Protein AF-A0A969GUA1-F1 (afdb_monomer_lite)

pLDDT: mean 87.81, std 12.08, range [37.72, 98.12]

Secondary structure (DSSP, 8-state):
---TT--HHHHHHHHHHHHHHTTEEEEEEEEEEEETTEEEEEEEEEES-SSPPP------BPPPEEEEEEEPTTS-HHHHHHHHHHHHHHHHTSBHHHHHHHHHHHHHHTTSTTTT--TTHHHHHHHHHHHHHHHHHHHHHHHHHHTT--HHHHHHHHHHHHHHHHHTEEEEESS-GGGT-SS-TT----GGG---HHHHHHHH-EEEEEEHHHHHHHHHHHTTTHHHHHHHHT-TTS-HHHHHHPBP-EEEEEEE--

Foldseek 3Di:
DDDPDDDPVNVVVCVVVVCVVQVWPDKDWDFPDDDPDDIDTDIDTHHDDPDDDPDDDDAQAFDEDEDEAADEPPDDVVQLVVLVVLQQVLQQVDFLVLQLVLLVQQVVCCVDPCNSDDPQLVQLFVVLLVVVLVVQLVVQLVVVVVVVDDSVVSNVVSNVVSVVVSVQKTFGAHRDSNRSFFARPPDPPHNVNQDDPVSSCVGGRGDGMGGPVSRVVVVVVVVVRNVSQNCSSPDPVADPVSSRRHGYHYHYHYDHDD

Structure (mmCIF, N/CA/C/O backbone):
data_AF-A0A969GUA1-F1
#
_entry.id   AF-A0A969GUA1-F1
#
loop_
_atom_site.group_PDB
_atom_site.id
_atom_site.type_symbol
_atom_site.label_atom_id
_atom_site.label_alt_id
_atom_site.label_comp_id
_atom_site.label_asym_id
_atom_site.label_entity_id
_atom_site.label_seq_id
_atom_site.pdbx_PDB_ins_code
_atom_site.Cartn_x
_atom_site.Cartn_y
_atom_site.Cartn_z
_atom_site.occupancy
_atom_site.B_iso_or_equiv
_atom_site.auth_seq_id
_atom_site.auth_comp_id
_atom_site.auth_asym_id
_atom_site.auth_atom_id
_atom_site.pdbx_PDB_model_num
ATOM 1 N N . MET A 1 1 ? 41.593 36.775 -28.868 1.00 37.72 1 MET A N 1
ATOM 2 C CA . MET A 1 1 ? 42.176 38.111 -29.126 1.00 37.72 1 MET A CA 1
ATOM 3 C C . MET A 1 1 ? 42.251 38.296 -30.637 1.00 37.72 1 MET A C 1
ATOM 5 O O . MET A 1 1 ? 42.709 37.372 -31.291 1.00 37.72 1 MET A O 1
ATOM 9 N N . LYS A 1 2 ? 41.696 39.376 -31.212 1.00 46.72 2 LYS A N 1
ATOM 10 C CA . LYS A 1 2 ? 41.756 39.626 -32.670 1.00 46.72 2 LYS A CA 1
ATOM 11 C C . LYS A 1 2 ? 43.059 40.339 -33.018 1.00 46.72 2 LYS A C 1
ATOM 13 O O . LYS A 1 2 ? 43.458 41.241 -32.289 1.00 46.72 2 LYS A O 1
ATOM 18 N N . GLU A 1 3 ? 43.669 39.956 -34.134 1.00 46.84 3 GLU A N 1
ATOM 19 C CA . GLU A 1 3 ? 44.840 40.644 -34.670 1.00 46.84 3 GLU A CA 1
ATOM 20 C C . GLU A 1 3 ? 44.483 42.065 -35.154 1.00 46.84 3 GLU A C 1
ATOM 22 O O . GLU A 1 3 ? 43.421 42.236 -35.771 1.00 46.84 3 GLU A O 1
ATOM 27 N N . PRO A 1 4 ? 45.341 43.079 -34.914 1.00 48.47 4 PRO A N 1
ATOM 28 C CA . PRO A 1 4 ? 45.009 44.498 -35.094 1.00 48.47 4 PRO A CA 1
ATOM 29 C C . PRO A 1 4 ? 44.633 44.951 -36.519 1.00 48.47 4 PRO A C 1
ATOM 31 O O . PRO A 1 4 ? 44.177 46.077 -36.676 1.00 48.47 4 PRO A O 1
ATOM 34 N N . ASN A 1 5 ? 44.766 44.101 -37.546 1.00 58.53 5 ASN A N 1
ATOM 35 C CA . ASN A 1 5 ? 44.631 44.483 -38.962 1.00 58.53 5 ASN A CA 1
ATOM 36 C C . ASN A 1 5 ? 43.513 43.740 -39.726 1.00 58.53 5 ASN A C 1
ATOM 38 O O . ASN A 1 5 ? 43.526 43.672 -40.955 1.00 58.53 5 ASN A O 1
ATOM 42 N N . THR A 1 6 ? 42.527 43.166 -39.030 1.00 61.12 6 THR A N 1
ATOM 43 C CA . THR A 1 6 ? 41.422 42.451 -39.698 1.00 61.12 6 THR A CA 1
ATOM 44 C C . THR A 1 6 ? 40.412 43.425 -40.320 1.00 61.12 6 THR A C 1
ATOM 46 O O . THR A 1 6 ? 39.760 44.196 -39.618 1.00 61.12 6 THR A O 1
ATOM 49 N N . THR A 1 7 ? 40.206 43.347 -41.635 1.00 76.44 7 THR A N 1
ATOM 50 C CA . THR A 1 7 ? 39.250 44.191 -42.374 1.00 76.44 7 THR A CA 1
ATOM 51 C C . THR A 1 7 ? 37.794 43.725 -42.221 1.00 76.44 7 THR A C 1
ATOM 53 O O . THR A 1 7 ? 37.507 42.537 -42.052 1.00 76.44 7 THR A O 1
ATOM 56 N N . ILE A 1 8 ? 36.832 44.641 -42.399 1.00 70.88 8 ILE A N 1
ATOM 57 C CA . ILE A 1 8 ? 35.387 44.320 -42.407 1.00 70.88 8 ILE A CA 1
ATOM 58 C C . ILE A 1 8 ? 35.056 43.255 -43.464 1.00 70.88 8 ILE A C 1
ATOM 60 O O . ILE A 1 8 ? 34.229 42.373 -43.230 1.00 70.88 8 ILE A O 1
ATOM 64 N N . ARG A 1 9 ? 35.727 43.296 -44.624 1.00 74.31 9 ARG A N 1
ATOM 65 C CA . ARG A 1 9 ? 35.537 42.317 -45.705 1.00 74.31 9 ARG A CA 1
ATOM 66 C C . ARG A 1 9 ? 35.936 40.906 -45.269 1.00 74.31 9 ARG A C 1
ATOM 68 O O . ARG A 1 9 ? 35.227 39.957 -45.592 1.00 74.31 9 ARG A O 1
ATOM 75 N N . GLN A 1 10 ? 37.032 40.769 -44.522 1.00 75.81 10 GLN A N 1
ATOM 76 C CA . GLN A 1 10 ? 37.467 39.484 -43.966 1.00 75.81 10 GLN A CA 1
ATOM 77 C C . GLN A 1 10 ? 36.486 38.972 -42.903 1.00 75.81 10 GLN A C 1
ATOM 79 O O . GLN A 1 10 ? 36.142 37.794 -42.922 1.00 75.81 10 GLN A O 1
ATOM 84 N N . ILE A 1 11 ? 35.958 39.855 -42.048 1.00 74.62 11 ILE A N 1
ATOM 85 C CA . ILE A 1 11 ? 34.946 39.483 -41.043 1.00 74.62 11 ILE A CA 1
ATOM 86 C C . ILE A 1 11 ? 33.659 39.000 -41.720 1.00 74.62 11 ILE A C 1
ATOM 88 O O . ILE A 1 11 ? 33.151 37.943 -41.370 1.00 74.62 11 ILE A O 1
ATOM 92 N N . LYS A 1 12 ? 33.148 39.715 -42.732 1.00 80.56 12 LYS A N 1
ATOM 93 C CA . LYS A 1 12 ? 31.939 39.296 -43.467 1.00 80.56 12 LYS A CA 1
ATOM 94 C C . LYS A 1 12 ? 32.108 37.932 -44.147 1.00 80.56 12 LYS A C 1
ATOM 96 O O . LYS A 1 12 ? 31.161 37.154 -44.172 1.00 80.56 12 LYS A O 1
ATOM 101 N N . ARG A 1 13 ? 33.306 37.624 -44.661 1.00 84.50 13 ARG A N 1
ATOM 102 C CA . ARG A 1 13 ? 33.613 36.333 -45.303 1.00 84.50 13 ARG A CA 1
ATOM 103 C C . ARG A 1 13 ? 33.636 35.151 -44.332 1.00 84.50 13 ARG A C 1
ATOM 105 O O . ARG A 1 13 ? 33.359 34.041 -44.768 1.00 84.50 13 ARG A O 1
ATOM 112 N N . SER A 1 14 ? 33.934 35.362 -43.049 1.00 79.81 14 SER A N 1
ATOM 113 C CA . SER A 1 14 ? 33.948 34.277 -42.057 1.00 79.81 14 SER A CA 1
ATOM 114 C C . SER A 1 14 ? 32.573 33.985 -41.446 1.00 79.81 14 SER A C 1
ATOM 116 O O . SER A 1 14 ? 32.366 32.892 -40.915 1.00 79.81 14 SER A O 1
ATOM 118 N N . LEU A 1 15 ? 31.604 34.905 -41.557 1.00 81.69 15 LEU A N 1
ATOM 119 C CA . LEU A 1 15 ? 30.265 34.728 -40.978 1.00 81.69 15 LEU A CA 1
ATOM 120 C C . LEU A 1 15 ? 29.522 33.473 -41.474 1.00 81.69 15 LEU A C 1
ATOM 122 O O . LEU A 1 15 ? 28.944 32.800 -40.624 1.00 81.69 15 LEU A O 1
ATOM 126 N N . PRO A 1 16 ? 29.540 33.084 -42.769 1.00 86.31 16 PRO A N 1
ATOM 127 C CA . PRO A 1 16 ? 28.872 31.859 -43.222 1.00 86.31 16 PRO A CA 1
ATOM 128 C C . PRO A 1 16 ? 29.458 30.588 -42.595 1.00 86.31 16 PRO A C 1
ATOM 130 O O . PRO A 1 16 ? 28.711 29.705 -42.177 1.00 86.31 16 PRO A O 1
ATOM 133 N N . GLN A 1 17 ? 30.788 30.515 -42.462 1.00 84.81 17 GLN A N 1
ATOM 134 C CA . GLN A 1 17 ? 31.464 29.380 -41.828 1.00 84.81 17 GLN A CA 1
ATOM 135 C C . GLN A 1 17 ? 31.111 29.291 -40.339 1.00 84.81 17 GLN A C 1
ATOM 137 O O . GLN A 1 17 ? 30.844 28.205 -39.828 1.00 84.81 17 GLN A O 1
ATOM 142 N N . ILE A 1 18 ? 31.055 30.433 -39.647 1.00 78.62 18 ILE A N 1
ATOM 143 C CA . ILE A 1 18 ? 30.631 30.510 -38.243 1.00 78.62 18 ILE A CA 1
ATOM 144 C C . ILE A 1 18 ? 29.151 30.120 -38.110 1.00 78.62 18 ILE A C 1
ATOM 146 O O . ILE A 1 18 ? 28.811 29.328 -37.232 1.00 78.62 18 ILE A O 1
ATOM 150 N N . LYS A 1 19 ? 28.284 30.605 -39.013 1.00 77.81 19 LYS A N 1
ATOM 151 C CA . LYS A 1 19 ? 26.858 30.249 -39.065 1.00 77.81 19 LYS A CA 1
ATOM 152 C C . LYS A 1 19 ? 26.674 28.737 -39.161 1.00 77.81 19 LYS A C 1
ATOM 154 O O . LYS A 1 19 ? 25.909 28.174 -38.388 1.00 77.81 19 LYS A O 1
ATOM 159 N N . SER A 1 20 ? 27.407 28.093 -40.071 1.00 79.44 20 SER A N 1
ATOM 160 C CA . SER A 1 20 ? 27.351 26.645 -40.281 1.00 79.44 20 SER A CA 1
ATOM 161 C C . SER A 1 20 ? 27.931 25.863 -39.104 1.00 79.44 20 SER A C 1
ATOM 163 O O . SER A 1 20 ? 27.304 24.912 -38.652 1.00 79.44 20 SER A O 1
ATOM 165 N N . ARG A 1 21 ? 29.104 26.258 -38.585 1.00 79.62 21 ARG A N 1
ATOM 166 C CA . ARG A 1 21 ? 29.799 25.539 -37.502 1.00 79.62 21 ARG A CA 1
ATOM 167 C C . ARG A 1 21 ? 28.977 25.470 -36.217 1.00 79.62 21 ARG A C 1
ATOM 169 O O . ARG A 1 21 ? 29.051 24.474 -35.509 1.00 79.62 21 ARG A O 1
ATOM 176 N N . PHE A 1 22 ? 28.230 26.529 -35.915 1.00 75.44 22 PHE A N 1
ATOM 177 C CA . PHE A 1 22 ? 27.436 26.642 -34.690 1.00 75.44 22 PHE A CA 1
ATOM 178 C C . PHE A 1 22 ? 25.924 26.544 -34.936 1.00 75.44 22 PHE A C 1
ATOM 180 O O . PHE A 1 22 ? 25.146 26.852 -34.040 1.00 75.44 22 PHE A O 1
ATOM 187 N N . ASN A 1 23 ? 25.511 26.133 -36.141 1.00 72.25 23 ASN A N 1
ATOM 188 C CA . ASN A 1 23 ? 24.110 25.972 -36.541 1.00 72.25 23 ASN A CA 1
ATOM 189 C C . ASN A 1 23 ? 23.216 27.191 -36.208 1.00 72.25 23 ASN A C 1
ATOM 191 O O . ASN A 1 23 ? 22.117 27.066 -35.668 1.00 72.25 23 ASN A O 1
ATOM 195 N N . LEU A 1 24 ? 23.711 28.400 -36.486 1.00 77.00 24 LEU A N 1
ATOM 196 C CA . LEU A 1 24 ? 23.017 29.646 -36.148 1.00 77.00 24 LEU A CA 1
ATOM 197 C C . LEU A 1 24 ? 21.907 29.934 -37.167 1.00 77.00 24 LEU A C 1
ATOM 199 O O . LEU A 1 24 ? 22.147 29.912 -38.376 1.00 77.00 24 LEU A O 1
ATOM 203 N N . LYS A 1 25 ? 20.708 30.316 -36.704 1.00 74.44 25 LYS A N 1
ATOM 204 C CA . LYS A 1 25 ? 19.604 30.726 -37.596 1.00 74.44 25 LYS A CA 1
ATOM 205 C C . LYS A 1 25 ? 19.961 32.012 -38.337 1.00 74.44 25 LYS A C 1
ATOM 207 O O . LYS A 1 25 ? 19.748 32.136 -39.549 1.00 74.44 25 LYS A O 1
ATOM 212 N N . LYS A 1 26 ? 20.583 32.947 -37.617 1.00 80.19 26 LYS A N 1
ATOM 213 C CA . LYS A 1 26 ? 20.970 34.261 -38.124 1.00 80.19 26 LYS A CA 1
ATOM 214 C C . LYS A 1 26 ? 22.266 34.747 -37.475 1.00 80.19 26 LYS A C 1
ATOM 216 O O . LYS A 1 26 ? 22.484 34.537 -36.284 1.00 80.19 26 LYS A O 1
ATOM 221 N N . ILE A 1 27 ? 23.115 35.388 -38.275 1.00 80.31 27 ILE A N 1
ATOM 222 C CA . ILE A 1 27 ? 24.325 36.070 -37.817 1.00 80.31 27 ILE A CA 1
ATOM 223 C C . ILE A 1 27 ? 24.528 37.324 -38.667 1.00 80.31 27 ILE A C 1
ATOM 225 O O . ILE A 1 27 ? 24.765 37.232 -39.870 1.00 80.31 27 ILE A O 1
ATOM 229 N N . ASP A 1 28 ? 24.438 38.486 -38.027 1.00 79.44 28 ASP A N 1
ATOM 230 C CA . ASP A 1 28 ? 24.589 39.782 -38.682 1.00 79.44 28 ASP A CA 1
ATOM 231 C C . ASP A 1 28 ? 25.733 40.567 -38.037 1.00 79.44 28 ASP A C 1
ATOM 233 O O . ASP A 1 28 ? 25.891 40.585 -36.813 1.00 79.44 28 ASP A O 1
ATOM 237 N N . LEU A 1 29 ? 26.509 41.261 -38.868 1.00 81.75 29 LEU A N 1
ATOM 238 C CA . LEU A 1 29 ? 27.459 42.275 -38.421 1.00 81.75 29 LEU A CA 1
ATOM 239 C C . LEU A 1 29 ? 26.756 43.637 -38.443 1.00 81.75 29 LEU A C 1
ATOM 241 O O . LEU A 1 29 ? 26.451 44.151 -39.519 1.00 81.75 29 LEU A O 1
ATOM 245 N N . ILE A 1 30 ? 26.506 44.213 -37.271 1.00 79.94 30 ILE A N 1
ATOM 246 C CA . ILE A 1 30 ? 25.747 45.457 -37.107 1.00 79.94 30 ILE A CA 1
ATOM 247 C C . ILE A 1 30 ? 26.708 46.619 -36.850 1.00 79.94 30 ILE A C 1
ATOM 249 O O . ILE A 1 30 ? 27.591 46.512 -35.999 1.00 79.94 30 ILE A O 1
ATOM 253 N N . ASN A 1 31 ? 26.534 47.723 -37.585 1.00 76.94 31 ASN A N 1
ATOM 254 C CA . ASN A 1 31 ? 27.241 48.984 -37.346 1.00 76.94 31 ASN A CA 1
ATOM 255 C C . ASN A 1 31 ? 26.542 49.742 -36.207 1.00 76.94 31 ASN A C 1
ATOM 257 O O . ASN A 1 31 ? 25.335 49.964 -36.269 1.00 76.94 31 ASN A O 1
ATOM 261 N N . ASN A 1 32 ? 27.293 50.126 -35.178 1.00 73.06 32 ASN A N 1
ATOM 262 C CA . ASN A 1 32 ? 26.793 50.804 -33.982 1.00 73.06 32 ASN A CA 1
ATOM 263 C C . ASN A 1 32 ? 27.124 52.311 -33.951 1.00 73.06 32 ASN A C 1
ATOM 265 O O . ASN A 1 32 ? 27.181 52.911 -32.881 1.00 73.06 32 ASN A O 1
ATOM 269 N N . GLY A 1 33 ? 27.377 52.920 -35.113 1.00 65.00 33 GLY A N 1
ATOM 270 C CA . GLY A 1 33 ? 27.641 54.352 -35.263 1.00 65.00 33 GLY A CA 1
ATOM 271 C C . GLY A 1 33 ? 29.116 54.709 -35.483 1.00 65.00 33 GLY A C 1
ATOM 272 O O . GLY A 1 33 ? 30.029 53.900 -35.278 1.00 65.00 33 GLY A O 1
ATOM 273 N N . ARG A 1 34 ? 29.336 55.954 -35.931 1.00 56.41 34 ARG A N 1
ATOM 274 C CA . ARG A 1 34 ? 30.650 56.530 -36.266 1.00 56.41 34 ARG A CA 1
ATOM 275 C C . ARG A 1 34 ? 31.232 57.313 -35.088 1.00 56.41 34 ARG A C 1
ATOM 277 O O . ARG A 1 34 ? 30.620 58.269 -34.622 1.00 56.41 34 ARG A O 1
ATOM 284 N N . GLY A 1 35 ? 32.431 56.940 -34.647 1.00 58.84 35 GLY A N 1
ATOM 285 C CA . GLY A 1 35 ? 33.342 57.848 -33.944 1.00 58.84 35 GLY A CA 1
ATOM 286 C C . GLY A 1 35 ? 34.172 58.656 -34.949 1.00 58.84 35 GLY A C 1
ATOM 287 O O . GLY A 1 35 ? 34.172 58.325 -36.132 1.00 58.84 35 GLY A O 1
ATOM 288 N N . LYS A 1 36 ? 34.891 59.690 -34.479 1.00 53.16 36 LYS A N 1
ATOM 289 C CA . LYS A 1 36 ? 35.639 60.653 -35.322 1.00 53.16 36 LYS A CA 1
ATOM 290 C C . LYS A 1 36 ? 36.441 60.003 -36.464 1.00 53.16 36 LYS A C 1
ATOM 292 O O . LYS A 1 36 ? 36.315 60.467 -37.586 1.00 53.16 36 LYS A O 1
ATOM 297 N N . ASP A 1 37 ? 37.132 58.886 -36.199 1.00 56.22 37 ASP A N 1
ATOM 298 C CA . ASP A 1 37 ? 37.975 58.185 -37.189 1.00 56.22 37 ASP A CA 1
ATOM 299 C C . ASP A 1 37 ? 37.778 56.650 -37.201 1.00 56.22 37 ASP A C 1
ATOM 301 O O . ASP A 1 37 ? 38.598 55.909 -37.746 1.00 56.22 37 ASP A O 1
ATOM 305 N N . LYS A 1 38 ? 36.728 56.131 -36.541 1.00 58.91 38 LYS A N 1
ATOM 306 C CA . LYS A 1 38 ? 36.488 54.680 -36.382 1.00 58.91 38 LYS A CA 1
ATOM 307 C C . LYS A 1 38 ? 34.999 54.335 -36.442 1.00 58.91 38 LYS A C 1
ATOM 309 O O . LYS A 1 38 ? 34.175 55.000 -35.819 1.00 58.91 38 LYS A O 1
ATOM 314 N N . GLU A 1 39 ? 34.664 53.249 -37.136 1.00 63.91 39 GLU A N 1
ATOM 315 C CA . GLU A 1 39 ? 33.326 52.645 -37.124 1.00 63.91 39 GLU A CA 1
ATOM 316 C C . GLU A 1 39 ? 33.292 51.450 -36.164 1.00 63.91 39 GLU A C 1
ATOM 318 O O . GLU A 1 39 ? 34.138 50.555 -36.245 1.00 63.91 39 GLU A O 1
ATOM 323 N N . ASN A 1 40 ? 32.309 51.420 -35.261 1.00 70.25 40 ASN A N 1
ATOM 324 C CA . ASN A 1 40 ? 32.162 50.342 -34.285 1.00 70.25 40 ASN A CA 1
ATOM 325 C C . ASN A 1 40 ? 31.176 49.290 -34.798 1.00 70.25 40 ASN A C 1
ATOM 327 O O . ASN A 1 40 ? 30.056 49.620 -35.179 1.00 70.25 40 ASN A O 1
ATOM 331 N N . TYR A 1 41 ? 31.563 48.015 -34.754 1.00 72.69 41 TYR A N 1
ATOM 332 C CA . TYR A 1 41 ? 30.713 46.900 -35.170 1.00 72.69 41 TYR A CA 1
ATOM 333 C C . TYR A 1 41 ? 30.593 45.853 -34.066 1.00 72.69 41 TYR A C 1
ATOM 335 O O . TYR A 1 41 ? 31.575 45.542 -33.392 1.00 72.69 41 TYR A O 1
ATOM 343 N N . TYR A 1 42 ? 29.417 45.242 -33.940 1.00 75.50 42 TYR A N 1
ATOM 344 C CA . TYR A 1 42 ? 29.217 44.042 -33.128 1.00 75.50 42 TYR A CA 1
ATOM 345 C C . TYR A 1 42 ? 28.495 42.959 -33.928 1.00 75.50 42 TYR A C 1
ATOM 347 O O . TYR A 1 42 ? 27.880 43.220 -34.963 1.00 75.50 42 TYR A O 1
ATOM 355 N N . ILE A 1 43 ? 28.610 41.718 -33.461 1.00 73.19 43 ILE A N 1
ATOM 356 C CA . ILE A 1 43 ? 27.926 40.574 -34.060 1.00 73.19 43 ILE A CA 1
ATOM 357 C C . ILE A 1 43 ? 26.670 40.310 -33.240 1.00 73.19 43 ILE A C 1
ATOM 359 O O . ILE A 1 43 ? 26.763 40.066 -32.038 1.00 73.19 43 ILE A O 1
ATOM 363 N N . LYS A 1 44 ? 25.508 40.333 -33.893 1.00 74.12 44 LYS A N 1
ATOM 364 C CA . LYS A 1 44 ? 24.261 39.829 -33.317 1.00 74.12 44 LYS A CA 1
ATOM 365 C C . LYS A 1 44 ? 23.999 38.445 -33.899 1.00 74.12 44 LYS A C 1
ATOM 367 O O . LYS A 1 44 ? 23.940 38.290 -35.118 1.00 74.12 44 LYS A O 1
ATOM 372 N N . ALA A 1 45 ? 23.858 37.449 -33.033 1.00 68.31 45 ALA A N 1
ATOM 373 C CA . ALA A 1 45 ? 23.554 36.080 -33.426 1.00 68.31 45 ALA A CA 1
ATOM 374 C C . ALA A 1 45 ? 22.307 35.577 -32.692 1.00 68.31 45 ALA A C 1
ATOM 376 O O . ALA A 1 45 ? 22.117 35.882 -31.516 1.00 68.31 45 ALA A O 1
ATOM 377 N N . GLU A 1 46 ? 21.481 34.800 -33.389 1.00 72.12 46 GLU A N 1
ATOM 378 C CA . GLU A 1 46 ? 20.316 34.107 -32.829 1.00 72.12 46 GLU A CA 1
ATOM 379 C C . GLU A 1 46 ? 20.535 32.595 -32.967 1.00 72.12 46 GLU A C 1
ATOM 381 O O . GLU A 1 46 ? 20.666 32.065 -34.079 1.00 72.12 46 GLU A O 1
ATOM 386 N N . ILE A 1 47 ? 20.608 31.907 -31.827 1.00 67.88 47 ILE A N 1
ATOM 387 C CA . ILE A 1 47 ? 20.698 30.446 -31.743 1.00 67.88 47 ILE A CA 1
ATOM 388 C C . ILE A 1 47 ? 19.264 29.910 -31.683 1.00 67.88 47 ILE A C 1
ATOM 390 O O . ILE A 1 47 ? 18.465 30.412 -30.896 1.00 67.88 47 ILE A O 1
ATOM 394 N N . ASN A 1 48 ? 18.932 28.914 -32.508 1.00 64.38 48 ASN A N 1
ATOM 395 C CA . ASN A 1 48 ? 17.658 28.198 -32.413 1.00 64.38 48 ASN A CA 1
ATOM 396 C C . ASN A 1 48 ? 17.879 26.837 -31.703 1.00 64.38 48 ASN A C 1
ATOM 398 O O . ASN A 1 48 ? 18.954 26.259 -31.880 1.00 64.38 48 ASN A O 1
ATOM 402 N N . PRO A 1 49 ? 16.873 26.316 -30.964 1.00 59.31 49 PRO A N 1
ATOM 403 C CA . PRO A 1 49 ? 15.483 26.611 -31.272 1.00 59.31 49 PRO A CA 1
ATOM 404 C C . PRO A 1 49 ? 14.638 27.382 -30.235 1.00 59.31 49 PRO A C 1
ATOM 406 O O . PRO A 1 49 ? 14.540 26.993 -29.079 1.00 59.31 49 PRO A O 1
ATOM 409 N N . VAL A 1 50 ? 13.987 28.472 -30.695 1.00 57.03 50 VAL A N 1
ATOM 410 C CA . VAL A 1 50 ? 12.673 28.952 -30.197 1.00 57.03 50 VAL A CA 1
ATOM 411 C C . VAL A 1 50 ? 11.541 27.994 -30.598 1.00 57.03 50 VAL A C 1
ATOM 413 O O . VAL A 1 50 ? 10.454 28.059 -30.029 1.00 57.03 50 VAL A O 1
ATOM 416 N N . ASP A 1 51 ? 11.799 27.081 -31.537 1.00 57.50 51 ASP A N 1
ATOM 417 C CA . ASP A 1 51 ? 10.914 25.968 -31.882 1.00 57.50 51 ASP A CA 1
ATOM 418 C C . ASP A 1 51 ? 11.170 24.777 -30.938 1.00 57.50 51 ASP A C 1
ATOM 420 O O . ASP A 1 51 ? 12.286 24.557 -30.469 1.00 57.50 51 ASP A O 1
ATOM 424 N N . ARG A 1 52 ? 10.151 23.980 -30.610 1.00 57.62 52 ARG A N 1
ATOM 425 C CA . ARG A 1 52 ? 10.386 22.774 -29.797 1.00 57.62 52 ARG A CA 1
ATOM 426 C C . ARG A 1 52 ? 11.192 21.766 -30.621 1.00 57.62 52 ARG A C 1
ATOM 428 O O . ARG A 1 52 ? 10.862 21.529 -31.781 1.00 57.62 52 ARG A O 1
ATOM 435 N N . THR A 1 53 ? 12.221 21.162 -30.024 1.00 60.47 53 THR A N 1
ATOM 436 C CA . THR A 1 53 ? 12.836 19.947 -30.581 1.00 60.47 53 THR A CA 1
ATOM 437 C C . THR A 1 53 ? 11.786 18.844 -30.695 1.00 60.47 53 THR A C 1
ATOM 439 O O . THR A 1 53 ? 10.730 18.919 -30.057 1.00 60.47 53 THR A O 1
ATOM 442 N N . GLU A 1 54 ? 12.078 17.800 -31.472 1.00 60.94 54 GLU A N 1
ATOM 443 C CA . GLU A 1 54 ? 11.234 16.607 -31.490 1.00 60.94 54 GLU A CA 1
ATOM 444 C C . GLU A 1 54 ? 10.988 16.116 -30.056 1.00 60.94 54 GLU A C 1
ATOM 446 O O . GLU A 1 54 ? 11.903 16.058 -29.225 1.00 60.94 54 GLU A O 1
ATOM 451 N N . VAL A 1 55 ? 9.725 15.827 -29.743 1.00 60.44 55 VAL A N 1
ATOM 452 C CA . VAL A 1 55 ? 9.356 15.284 -28.439 1.00 60.44 55 VAL A CA 1
ATOM 453 C C . VAL A 1 55 ? 9.786 13.828 -28.425 1.00 60.44 55 VAL A C 1
ATOM 455 O O . VAL A 1 55 ? 9.151 12.991 -29.058 1.00 60.44 55 VAL A O 1
ATOM 458 N N . ILE A 1 56 ? 10.845 13.525 -27.680 1.00 64.25 56 ILE A N 1
ATOM 459 C CA . ILE A 1 56 ? 11.279 12.148 -27.454 1.00 64.25 56 ILE A CA 1
ATOM 460 C C . ILE A 1 56 ? 10.465 11.594 -26.276 1.00 64.25 56 ILE A C 1
ATOM 462 O O . ILE A 1 56 ? 10.643 12.063 -25.146 1.00 64.25 56 ILE A O 1
ATOM 466 N N . PRO A 1 57 ? 9.555 10.626 -26.489 1.00 62.31 57 PRO A N 1
ATOM 467 C CA . PRO A 1 57 ? 8.817 10.021 -25.392 1.00 62.31 57 PRO A CA 1
ATOM 468 C C . PRO A 1 57 ? 9.769 9.174 -24.542 1.00 62.31 57 PRO A C 1
ATOM 470 O O . PRO A 1 57 ? 10.241 8.121 -24.965 1.00 62.31 57 PRO A O 1
ATOM 473 N N . ILE A 1 58 ? 10.041 9.625 -23.318 1.00 72.31 58 ILE A N 1
ATOM 474 C CA . ILE A 1 58 ? 10.809 8.854 -22.338 1.00 72.31 58 ILE A CA 1
ATOM 475 C C . ILE A 1 58 ? 9.830 8.002 -21.534 1.00 72.31 58 ILE A C 1
ATOM 477 O O . ILE A 1 58 ? 8.941 8.519 -20.850 1.00 72.31 58 ILE A O 1
ATOM 481 N N . MET A 1 59 ? 9.993 6.681 -21.601 1.00 73.88 59 MET A N 1
ATOM 482 C CA . MET A 1 59 ? 9.263 5.778 -20.716 1.00 73.88 59 MET A CA 1
ATOM 483 C C . MET A 1 59 ? 9.745 5.973 -19.278 1.00 73.88 59 MET A C 1
ATOM 485 O O . MET A 1 59 ? 10.939 5.986 -19.009 1.00 73.88 59 MET A O 1
ATOM 489 N N . THR A 1 60 ? 8.802 6.112 -18.351 1.00 86.44 60 THR A N 1
ATOM 490 C CA . THR A 1 60 ? 9.083 6.274 -16.910 1.00 86.44 60 THR A CA 1
ATOM 491 C C . THR A 1 60 ? 8.437 5.178 -16.064 1.00 86.44 60 THR A C 1
ATOM 493 O O . THR A 1 60 ? 8.527 5.187 -14.834 1.00 86.44 60 THR A O 1
ATOM 496 N N . LYS A 1 61 ? 7.734 4.245 -16.714 1.00 92.81 61 LYS A N 1
ATOM 497 C CA . LYS A 1 61 ? 6.973 3.164 -16.089 1.00 92.81 61 LYS A CA 1
ATOM 498 C C . LYS A 1 61 ? 6.969 1.932 -16.986 1.00 92.81 61 LYS A C 1
ATOM 500 O O . LYS A 1 61 ? 7.172 2.053 -18.195 1.00 92.81 61 LYS A O 1
ATOM 505 N N . MET A 1 62 ? 6.683 0.772 -16.402 1.00 94.00 62 MET A N 1
ATOM 506 C CA . MET A 1 62 ? 6.433 -0.448 -17.174 1.00 94.00 62 MET A CA 1
ATOM 507 C C . MET A 1 62 ? 5.152 -0.359 -18.024 1.00 94.00 62 MET A C 1
ATOM 509 O O . MET A 1 62 ? 4.321 0.543 -17.846 1.00 94.00 62 MET A O 1
ATOM 513 N N . GLN A 1 63 ? 4.973 -1.310 -18.942 1.00 94.75 63 GLN A N 1
ATOM 514 C CA . GLN A 1 63 ? 3.727 -1.454 -19.685 1.00 94.75 63 GLN A CA 1
ATOM 515 C C . GLN A 1 63 ? 2.581 -1.722 -18.707 1.00 94.75 63 GLN A C 1
ATOM 517 O O . GLN A 1 63 ? 2.762 -2.362 -17.672 1.00 94.75 63 GLN A O 1
ATOM 522 N N . GLU A 1 64 ? 1.399 -1.187 -19.008 1.00 97.44 64 GLU A N 1
ATOM 523 C CA . GLU A 1 64 ? 0.260 -1.330 -18.106 1.00 97.44 64 GLU A CA 1
ATOM 524 C C . GLU A 1 64 ? -0.163 -2.800 -17.976 1.00 97.44 64 GLU A C 1
ATOM 526 O O . GLU A 1 64 ? -0.517 -3.442 -18.967 1.00 97.44 64 GLU A O 1
ATOM 531 N N . VAL A 1 65 ? -0.213 -3.298 -16.739 1.00 98.12 65 VAL A N 1
ATOM 532 C CA . VAL A 1 65 ? -0.812 -4.594 -16.404 1.00 98.12 65 VAL A CA 1
ATOM 533 C C . VAL A 1 65 ? -2.200 -4.361 -15.823 1.00 98.12 65 VAL A C 1
ATOM 535 O O . VAL A 1 65 ? -2.362 -3.768 -14.753 1.00 98.12 65 VAL A O 1
ATOM 538 N N . LYS A 1 66 ? -3.231 -4.838 -16.522 1.00 98.12 66 LYS A N 1
ATOM 539 C CA . LYS A 1 66 ? -4.622 -4.759 -16.059 1.00 98.12 66 LYS A CA 1
ATOM 540 C C . LYS A 1 66 ? -4.993 -6.025 -15.297 1.00 98.12 66 LYS A C 1
ATOM 542 O O . LYS A 1 66 ? -4.848 -7.125 -15.819 1.00 98.12 66 LYS A O 1
ATOM 547 N N . VAL A 1 67 ? -5.534 -5.865 -14.093 1.00 96.56 67 VAL A N 1
ATOM 548 C CA . VAL A 1 67 ? -6.061 -6.965 -13.273 1.00 96.56 67 VAL A CA 1
ATOM 549 C C . VAL A 1 67 ? -7.515 -6.691 -12.907 1.00 96.56 67 VAL A C 1
ATOM 551 O O . VAL A 1 67 ? -7.890 -5.557 -12.603 1.00 96.56 67 VAL A O 1
ATOM 554 N N . VAL A 1 68 ? -8.356 -7.724 -12.947 1.00 96.38 68 VAL A N 1
ATOM 555 C CA . VAL A 1 68 ? -9.800 -7.605 -12.701 1.00 96.38 68 VAL A CA 1
ATOM 556 C C . VAL A 1 68 ? -10.177 -8.421 -11.473 1.00 96.38 68 VAL A C 1
ATOM 558 O O . VAL A 1 68 ? -9.952 -9.626 -11.433 1.00 96.38 68 VAL A O 1
ATOM 561 N N . PHE A 1 69 ? -10.764 -7.762 -10.475 1.00 95.81 69 PHE A N 1
ATOM 562 C CA . PHE A 1 69 ? -11.256 -8.399 -9.258 1.00 95.81 69 PHE A CA 1
ATOM 563 C C . PHE A 1 69 ? -12.772 -8.582 -9.319 1.00 95.81 69 PHE A C 1
ATOM 565 O O . PHE A 1 69 ? -13.526 -7.605 -9.331 1.00 95.81 69 PHE A O 1
ATOM 572 N N . ASP A 1 70 ? -13.218 -9.835 -9.241 1.00 94.94 70 ASP A N 1
ATOM 573 C CA . ASP A 1 70 ? -14.631 -10.152 -9.033 1.00 94.94 70 ASP A CA 1
ATOM 574 C C . ASP A 1 70 ? -15.038 -9.832 -7.596 1.00 94.94 70 ASP A C 1
ATOM 576 O O . ASP A 1 70 ? -14.443 -10.338 -6.640 1.00 94.94 70 ASP A O 1
ATOM 580 N N . VAL A 1 71 ? -16.065 -9.017 -7.409 1.00 94.88 71 VAL A N 1
ATOM 581 C CA . VAL A 1 71 ? -16.587 -8.660 -6.092 1.00 94.88 71 VAL A CA 1
ATOM 582 C C . VAL A 1 71 ? -17.757 -9.582 -5.759 1.00 94.88 71 VAL A C 1
ATOM 584 O O . VAL A 1 71 ? -18.757 -9.562 -6.469 1.00 94.88 71 VAL A O 1
ATOM 587 N N . PRO A 1 72 ? -17.688 -10.378 -4.678 1.00 94.31 72 PRO A N 1
ATOM 588 C CA . PRO A 1 72 ? -18.840 -11.144 -4.209 1.00 94.31 72 PRO A CA 1
ATOM 589 C C . PRO A 1 72 ? -20.067 -10.254 -3.947 1.00 94.31 72 PRO A C 1
ATOM 591 O O . PRO A 1 72 ? -19.931 -9.216 -3.299 1.00 94.31 72 PRO A O 1
ATOM 594 N N . SER A 1 73 ? -21.260 -10.690 -4.374 1.00 93.75 73 SER A N 1
ATOM 595 C CA . SER A 1 73 ? -22.554 -9.984 -4.204 1.00 93.75 73 SER A CA 1
ATOM 596 C C . SER A 1 73 ? -22.830 -9.506 -2.777 1.00 93.75 73 SER A C 1
ATOM 598 O O . SER A 1 73 ? -23.344 -8.412 -2.564 1.00 93.75 73 SER A O 1
ATOM 600 N N . LYS A 1 74 ? -22.389 -10.273 -1.774 1.00 94.44 74 LYS A N 1
ATOM 601 C CA . LYS A 1 74 ? -22.510 -9.925 -0.347 1.00 94.44 74 LYS A CA 1
ATOM 602 C C . LYS A 1 74 ? -21.687 -8.711 0.109 1.00 94.44 74 LYS A C 1
ATOM 604 O O . LYS A 1 74 ? -21.829 -8.283 1.255 1.00 94.44 74 LYS A O 1
ATOM 609 N N . PHE A 1 75 ? -20.770 -8.199 -0.712 1.00 95.50 75 PHE A N 1
ATOM 610 C CA . PHE A 1 75 ? -19.925 -7.060 -0.360 1.00 95.50 75 PHE A CA 1
ATOM 611 C C . PHE A 1 75 ? -20.350 -5.793 -1.092 1.00 95.50 75 PHE A C 1
ATOM 613 O O . PHE A 1 75 ? -20.612 -5.791 -2.290 1.00 95.50 75 PHE A O 1
ATOM 620 N N . LYS A 1 76 ? -20.323 -4.669 -0.369 1.00 94.62 76 LYS A N 1
ATOM 621 C CA . LYS A 1 76 ? -20.555 -3.350 -0.956 1.00 94.62 76 LYS A CA 1
ATOM 622 C C . LYS A 1 76 ? -19.410 -3.008 -1.913 1.00 94.62 76 LYS A C 1
ATOM 624 O O . LYS A 1 76 ? -18.307 -2.684 -1.467 1.00 94.62 76 LYS A O 1
ATOM 629 N N . ILE A 1 77 ? -19.687 -3.023 -3.218 1.00 94.94 77 ILE A N 1
ATOM 630 C CA . ILE A 1 77 ? -18.683 -2.802 -4.269 1.00 94.94 77 ILE A CA 1
ATOM 631 C C . ILE A 1 77 ? -17.927 -1.477 -4.121 1.00 94.94 77 ILE A C 1
ATOM 633 O O . ILE A 1 77 ? -16.742 -1.410 -4.433 1.00 94.94 77 ILE A O 1
ATOM 637 N N . THR A 1 78 ? -18.563 -0.426 -3.591 1.00 95.19 78 THR A N 1
ATOM 638 C CA . THR A 1 78 ? -17.904 0.875 -3.388 1.00 95.19 78 THR A CA 1
ATOM 639 C C . THR A 1 78 ? -16.787 0.806 -2.347 1.00 95.19 78 THR A C 1
ATOM 641 O O . THR A 1 78 ? -15.713 1.352 -2.577 1.00 95.19 78 THR A O 1
ATOM 644 N N . GLU A 1 79 ? -17.016 0.116 -1.225 1.00 95.19 79 GLU A N 1
ATOM 645 C CA . GLU A 1 79 ? -16.008 -0.092 -0.173 1.00 95.19 79 GLU A CA 1
ATOM 646 C C . GLU A 1 79 ? -14.902 -1.023 -0.679 1.00 95.19 79 GLU A C 1
ATOM 648 O O . GLU A 1 79 ? -13.721 -0.730 -0.514 1.00 95.19 79 GLU A O 1
ATOM 653 N N . TYR A 1 80 ? -15.280 -2.100 -1.375 1.00 96.44 80 TYR A N 1
ATOM 654 C CA . TYR A 1 80 ? -14.334 -3.035 -1.989 1.00 96.44 80 TYR A CA 1
ATOM 655 C C . TYR A 1 80 ? -13.379 -2.321 -2.954 1.00 96.44 80 TYR A C 1
ATOM 657 O O . TYR A 1 80 ? -12.157 -2.436 -2.852 1.00 96.44 80 TYR A O 1
ATOM 665 N N . ARG A 1 81 ? -13.945 -1.503 -3.850 1.00 96.06 81 ARG A N 1
ATOM 666 C CA . ARG A 1 81 ? -13.199 -0.651 -4.779 1.00 96.06 81 ARG A CA 1
ATOM 667 C C . ARG A 1 81 ? -12.328 0.362 -4.039 1.00 96.06 81 ARG A C 1
ATOM 669 O O . ARG A 1 81 ? -11.218 0.625 -4.481 1.00 96.06 81 ARG A O 1
ATOM 676 N N . GLY A 1 82 ? -12.809 0.935 -2.936 1.00 95.56 82 GLY A N 1
ATOM 677 C CA . GLY A 1 82 ? -12.039 1.867 -2.109 1.00 95.56 82 GLY A CA 1
ATOM 678 C C . GLY A 1 82 ? -10.778 1.233 -1.515 1.00 95.56 82 GLY A C 1
ATOM 679 O O . GLY A 1 82 ? -9.712 1.848 -1.539 1.00 95.56 82 GLY A O 1
ATOM 680 N N . GLN A 1 83 ? -10.868 -0.012 -1.042 1.00 95.94 83 GLN A N 1
ATOM 681 C CA . GLN A 1 83 ? -9.700 -0.753 -0.555 1.00 95.94 83 GLN A CA 1
ATOM 682 C C . GLN A 1 83 ? -8.741 -1.097 -1.702 1.00 95.94 83 GLN A C 1
ATOM 684 O O . GLN A 1 83 ? -7.563 -0.763 -1.628 1.00 95.94 83 GLN A O 1
ATOM 689 N N . LEU A 1 84 ? -9.239 -1.629 -2.822 1.00 96.12 84 LEU A N 1
ATOM 690 C CA . LEU A 1 84 ? -8.390 -1.932 -3.981 1.00 96.12 84 LEU A CA 1
ATOM 691 C C . LEU A 1 84 ? -7.719 -0.699 -4.600 1.00 96.12 84 LEU A C 1
ATOM 693 O O . LEU A 1 84 ? -6.576 -0.788 -5.030 1.00 96.12 84 LEU A O 1
ATOM 697 N N . ARG A 1 85 ? -8.364 0.473 -4.594 1.00 95.12 85 ARG A N 1
ATOM 698 C CA . ARG A 1 85 ? -7.732 1.729 -5.041 1.00 95.12 85 ARG A CA 1
ATOM 699 C C . ARG A 1 85 ? -6.522 2.112 -4.190 1.00 95.12 85 ARG A C 1
ATOM 701 O O . ARG A 1 85 ? -5.582 2.701 -4.712 1.00 95.12 85 ARG A O 1
ATOM 708 N N . GLN A 1 86 ? -6.534 1.805 -2.892 1.00 94.00 86 GLN A N 1
ATOM 709 C CA . GLN A 1 86 ? -5.363 2.018 -2.035 1.00 94.00 86 GLN A CA 1
ATOM 710 C C . GLN A 1 86 ? -4.235 1.058 -2.416 1.00 94.00 86 GLN A C 1
ATOM 712 O O . GLN A 1 86 ? -3.081 1.474 -2.456 1.00 94.00 86 GLN A O 1
ATOM 717 N N . HIS A 1 87 ? -4.571 -0.180 -2.791 1.00 95.38 87 HIS A N 1
ATOM 718 C CA . HIS A 1 87 ? -3.589 -1.134 -3.293 1.00 95.38 87 HIS A CA 1
ATOM 719 C C . HIS A 1 87 ? -2.997 -0.661 -4.627 1.00 95.38 87 HIS A C 1
ATOM 721 O O . HIS A 1 87 ? -1.784 -0.573 -4.732 1.00 95.38 87 HIS A O 1
ATOM 727 N N . GLU A 1 88 ? -3.826 -0.277 -5.605 1.00 96.75 88 GLU A N 1
ATOM 728 C CA . GLU A 1 88 ? -3.375 0.239 -6.910 1.00 96.75 88 GLU A CA 1
ATOM 729 C C . GLU A 1 88 ? -2.408 1.420 -6.752 1.00 96.75 88 GLU A C 1
ATOM 731 O O . GLU A 1 88 ? -1.319 1.416 -7.320 1.00 96.75 88 GLU A O 1
ATOM 736 N N . ARG A 1 89 ? -2.778 2.413 -5.930 1.00 95.38 89 ARG A N 1
ATOM 737 C CA . ARG A 1 89 ? -1.926 3.578 -5.648 1.00 95.38 89 ARG A CA 1
ATOM 738 C C . ARG A 1 89 ? -0.599 3.180 -5.021 1.00 95.38 89 ARG A C 1
ATOM 740 O O . ARG A 1 89 ? 0.432 3.700 -5.424 1.00 95.38 89 ARG A O 1
ATOM 747 N N . GLY A 1 90 ? -0.643 2.274 -4.049 1.00 94.38 90 GLY A N 1
ATOM 748 C CA . GLY A 1 90 ? 0.546 1.764 -3.391 1.00 94.38 90 GLY A CA 1
ATOM 749 C C . GLY A 1 90 ? 1.482 1.028 -4.336 1.00 94.38 90 GLY A C 1
ATOM 750 O O . GLY A 1 90 ? 2.684 1.250 -4.294 1.00 94.38 90 GLY A O 1
ATOM 751 N N . ILE A 1 91 ? 0.931 0.183 -5.212 1.00 96.50 91 ILE A N 1
ATOM 752 C CA . ILE A 1 91 ? 1.717 -0.583 -6.187 1.00 96.50 91 ILE A CA 1
ATOM 753 C C . ILE A 1 91 ? 2.389 0.384 -7.152 1.00 96.50 91 ILE A C 1
ATOM 755 O O . ILE A 1 91 ? 3.597 0.323 -7.332 1.00 96.50 91 ILE A O 1
ATOM 759 N N . ASN A 1 92 ? 1.625 1.334 -7.694 1.00 96.94 92 ASN A N 1
ATOM 760 C CA . ASN A 1 92 ? 2.113 2.324 -8.655 1.00 96.94 92 ASN A CA 1
ATOM 761 C C . ASN A 1 92 ? 3.067 3.370 -8.059 1.00 96.94 92 ASN A C 1
ATOM 763 O O . ASN A 1 92 ? 3.653 4.145 -8.813 1.00 96.94 92 ASN A O 1
ATOM 767 N N . ALA A 1 93 ? 3.217 3.408 -6.733 1.00 94.38 93 ALA A N 1
ATOM 768 C CA . ALA A 1 93 ? 4.219 4.224 -6.056 1.00 94.38 93 ALA A CA 1
ATOM 769 C C . ALA A 1 93 ? 5.587 3.527 -5.950 1.00 94.38 93 ALA A C 1
ATOM 771 O O . ALA A 1 93 ? 6.571 4.199 -5.658 1.00 94.38 93 ALA A O 1
ATOM 772 N N . LEU A 1 94 ? 5.655 2.211 -6.181 1.00 95.25 94 LEU A N 1
ATOM 773 C CA . LEU A 1 94 ? 6.904 1.455 -6.143 1.00 95.25 94 LEU A CA 1
ATOM 774 C C . LEU A 1 94 ? 7.680 1.586 -7.453 1.00 95.25 94 LEU A C 1
ATOM 776 O O . LEU A 1 94 ? 7.100 1.651 -8.546 1.00 95.25 94 LEU A O 1
ATOM 780 N N . LYS A 1 95 ? 9.004 1.508 -7.336 1.00 95.75 95 LYS A N 1
ATOM 781 C CA . LYS A 1 95 ? 9.880 1.138 -8.448 1.00 95.75 95 LYS A CA 1
ATOM 782 C C . LYS A 1 95 ? 9.740 -0.344 -8.784 1.00 95.75 95 LYS A C 1
ATOM 784 O O . LYS A 1 95 ? 9.378 -1.165 -7.938 1.00 95.75 95 LYS A O 1
ATOM 789 N N . MET A 1 96 ? 10.068 -0.712 -10.020 1.00 97.06 96 MET A N 1
ATOM 790 C CA . MET A 1 96 ? 10.020 -2.114 -10.446 1.00 97.06 96 MET A CA 1
ATOM 791 C C . MET A 1 96 ? 10.996 -2.997 -9.656 1.00 97.06 96 MET A C 1
ATOM 793 O O . MET A 1 96 ? 10.655 -4.123 -9.298 1.00 97.06 96 MET A O 1
ATOM 797 N N . ASN A 1 97 ? 12.197 -2.497 -9.351 1.00 96.25 97 ASN A N 1
ATOM 798 C CA . ASN A 1 97 ? 13.167 -3.223 -8.528 1.00 96.25 97 ASN A CA 1
ATOM 799 C C . ASN A 1 97 ? 12.678 -3.400 -7.079 1.00 96.25 97 ASN A C 1
ATOM 801 O O . ASN A 1 97 ? 12.886 -4.461 -6.495 1.00 96.25 97 ASN A O 1
ATOM 805 N N . GLU A 1 98 ? 11.999 -2.400 -6.512 1.00 95.75 98 GLU A N 1
ATOM 806 C CA . GLU A 1 98 ? 11.389 -2.491 -5.185 1.00 95.75 98 GLU A CA 1
ATOM 807 C C . GLU A 1 98 ? 10.275 -3.535 -5.162 1.00 95.75 98 GLU A C 1
ATOM 809 O O . GLU A 1 98 ? 10.237 -4.359 -4.249 1.00 95.75 98 GLU A O 1
ATOM 814 N N . TRP A 1 99 ? 9.397 -3.543 -6.173 1.00 96.62 99 TRP A N 1
ATOM 815 C CA . TRP A 1 99 ? 8.392 -4.594 -6.334 1.00 96.62 99 TRP A CA 1
ATOM 816 C C . TRP A 1 99 ? 9.045 -5.977 -6.377 1.00 96.62 99 TRP A C 1
ATOM 818 O O . TRP A 1 99 ? 8.690 -6.837 -5.571 1.00 96.62 99 TRP A O 1
ATOM 828 N N . ALA A 1 100 ? 10.023 -6.178 -7.267 1.00 96.44 100 ALA A N 1
ATOM 829 C CA . ALA A 1 100 ? 10.687 -7.466 -7.450 1.00 96.44 100 ALA A CA 1
ATOM 830 C C . ALA A 1 100 ? 11.320 -7.967 -6.145 1.00 96.44 100 ALA A C 1
ATOM 832 O O . ALA A 1 100 ? 11.109 -9.110 -5.742 1.00 96.44 100 ALA A O 1
ATOM 833 N N . ALA A 1 101 ? 12.034 -7.091 -5.438 1.00 95.62 101 ALA A N 1
ATOM 834 C CA . ALA A 1 101 ? 12.709 -7.451 -4.203 1.00 95.62 101 ALA A CA 1
ATOM 835 C C . ALA A 1 101 ? 11.714 -7.720 -3.052 1.00 95.62 101 ALA A C 1
ATOM 837 O O . ALA A 1 101 ? 11.895 -8.660 -2.277 1.00 95.62 101 ALA A O 1
ATOM 838 N N . LYS A 1 102 ? 10.612 -6.959 -2.960 1.00 94.19 102 LYS A N 1
ATOM 839 C CA . LYS A 1 102 ? 9.550 -7.223 -1.973 1.00 94.19 102 LYS A CA 1
ATOM 840 C C . LYS A 1 102 ? 8.789 -8.518 -2.269 1.00 94.19 102 LYS A C 1
ATOM 842 O O . LYS A 1 102 ? 8.436 -9.232 -1.332 1.00 94.19 102 LYS A O 1
ATOM 847 N N . ARG A 1 103 ? 8.553 -8.842 -3.544 1.00 95.31 103 ARG A N 1
ATOM 848 C CA . ARG A 1 103 ? 7.941 -10.113 -3.963 1.00 95.31 103 ARG A CA 1
ATOM 849 C C . ARG A 1 103 ? 8.854 -11.299 -3.668 1.00 95.31 103 ARG A C 1
ATOM 851 O O . ARG A 1 103 ? 8.374 -12.267 -3.090 1.00 95.31 103 ARG A O 1
ATOM 858 N N . ALA A 1 104 ? 10.152 -11.194 -3.953 1.00 93.94 104 ALA A N 1
ATOM 859 C CA . ALA A 1 104 ? 11.131 -12.217 -3.580 1.00 93.94 104 ALA A CA 1
ATOM 860 C C . ALA A 1 104 ? 11.113 -12.486 -2.065 1.00 93.94 104 ALA A C 1
ATOM 862 O O . ALA A 1 104 ? 10.892 -13.620 -1.643 1.00 93.94 104 ALA A O 1
ATOM 863 N N . ARG A 1 105 ? 11.184 -11.427 -1.244 1.00 92.31 105 ARG A N 1
ATOM 864 C CA . ARG A 1 105 ? 11.083 -11.537 0.221 1.00 92.31 105 ARG A CA 1
ATOM 865 C C . ARG A 1 105 ? 9.767 -12.178 0.677 1.00 92.31 105 ARG A C 1
ATOM 867 O O . ARG A 1 105 ? 9.757 -12.970 1.617 1.00 92.31 105 ARG A O 1
ATOM 874 N N . TYR A 1 106 ? 8.643 -11.833 0.044 1.00 92.44 106 TYR A N 1
ATOM 875 C CA . TYR A 1 106 ? 7.354 -12.454 0.356 1.00 92.44 106 TYR A CA 1
ATOM 876 C C . TYR A 1 106 ? 7.391 -13.969 0.112 1.00 92.44 106 TYR A C 1
ATOM 878 O O . TYR A 1 106 ? 6.932 -14.730 0.963 1.00 92.44 106 TYR A O 1
ATOM 886 N N . GLU A 1 107 ? 7.940 -14.410 -1.023 1.00 92.38 107 GLU A N 1
ATOM 887 C CA . GLU A 1 107 ? 8.049 -15.833 -1.356 1.00 92.38 107 GLU A CA 1
ATOM 888 C C . GLU A 1 107 ? 9.004 -16.580 -0.410 1.00 92.38 107 GLU A C 1
ATOM 890 O O . GLU A 1 107 ? 8.660 -17.668 0.049 1.00 92.38 107 GLU A O 1
ATOM 895 N N . GLU A 1 108 ? 10.132 -15.973 -0.029 1.00 93.12 108 GLU A N 1
ATOM 896 C CA . GLU A 1 108 ? 11.067 -16.516 0.972 1.00 93.12 108 GLU A CA 1
ATOM 897 C C . GLU A 1 108 ? 10.408 -16.715 2.345 1.00 93.12 108 GLU A C 1
ATOM 899 O O . GLU A 1 108 ? 10.630 -17.721 3.019 1.00 93.12 108 GLU A O 1
ATOM 904 N N . LEU A 1 109 ? 9.559 -15.771 2.762 1.00 91.12 109 LEU A N 1
ATOM 905 C CA . LEU A 1 109 ? 8.850 -15.825 4.043 1.00 91.12 109 LEU A CA 1
ATOM 906 C C . LEU A 1 109 ? 7.574 -16.678 3.987 1.00 91.12 109 LEU A C 1
ATOM 908 O O . LEU A 1 109 ? 7.013 -17.019 5.035 1.00 91.12 109 LEU A O 1
ATOM 912 N N . ARG A 1 110 ? 7.081 -17.024 2.792 1.00 90.38 110 ARG A N 1
ATOM 913 C CA . ARG A 1 110 ? 5.840 -17.782 2.582 1.00 90.38 110 ARG A CA 1
ATOM 914 C C . ARG A 1 110 ? 5.791 -19.141 3.296 1.00 90.38 110 ARG A C 1
ATOM 916 O O . ARG A 1 110 ? 4.732 -19.417 3.865 1.00 90.38 110 ARG A O 1
ATOM 923 N N . PRO A 1 111 ? 6.852 -19.976 3.307 1.00 92.00 111 PRO A N 1
ATOM 924 C CA . PRO A 1 111 ? 6.841 -21.254 4.022 1.00 92.00 111 PRO A CA 1
ATOM 925 C C . 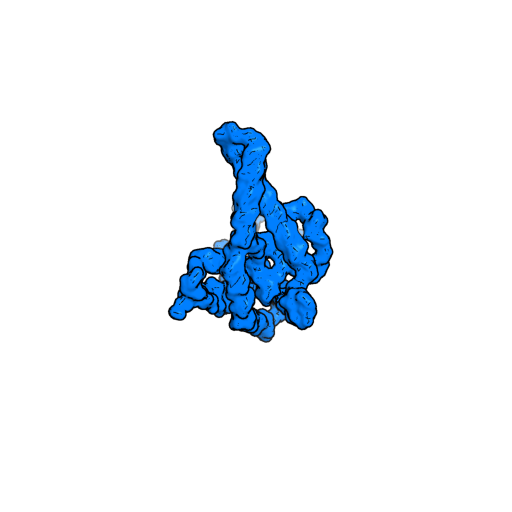PRO A 1 111 ? 6.996 -21.113 5.545 1.00 92.00 111 PRO A C 1
ATOM 927 O O . PRO A 1 111 ? 6.815 -22.091 6.266 1.00 92.00 111 PRO A O 1
ATOM 930 N N . THR A 1 112 ? 7.322 -19.922 6.055 1.00 90.44 112 THR A N 1
ATOM 931 C CA . THR A 1 112 ? 7.537 -19.698 7.491 1.00 90.44 112 THR A CA 1
ATOM 932 C C . THR A 1 112 ? 6.220 -19.459 8.244 1.00 90.44 112 THR A C 1
ATOM 934 O O . THR A 1 112 ? 5.142 -19.319 7.656 1.00 90.44 112 THR A O 1
ATOM 937 N N . SER A 1 113 ? 6.293 -19.340 9.574 1.00 83.00 113 SER A N 1
ATOM 938 C CA . SER A 1 113 ? 5.138 -19.026 10.429 1.00 83.00 113 SER A CA 1
ATOM 939 C C . SER A 1 113 ? 4.464 -17.689 10.088 1.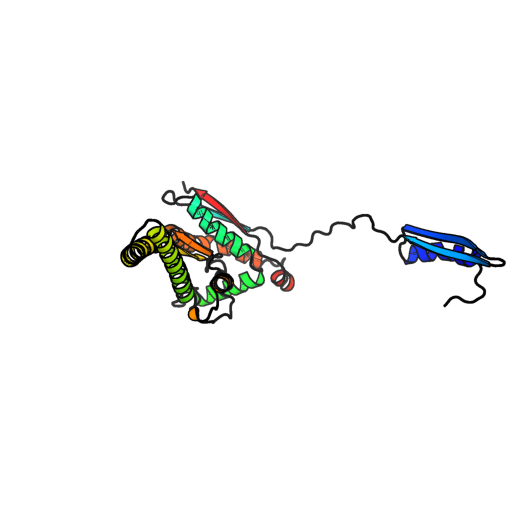00 83.00 113 SER A C 1
ATOM 941 O O . SER A 1 113 ? 3.268 -17.522 10.343 1.00 83.00 113 SER A O 1
ATOM 943 N N . THR A 1 114 ? 5.182 -16.753 9.458 1.00 79.81 114 THR A N 1
ATOM 944 C CA . THR A 1 114 ? 4.633 -15.451 9.063 1.00 79.81 114 THR A CA 1
ATOM 945 C C . THR A 1 114 ? 3.831 -15.500 7.759 1.00 79.81 114 THR A C 1
ATOM 947 O O . THR A 1 114 ? 3.141 -14.529 7.431 1.00 79.81 114 THR A O 1
ATOM 950 N N . LYS A 1 115 ? 3.858 -16.629 7.028 1.00 85.88 115 LYS A N 1
ATOM 951 C CA . LYS A 1 115 ? 3.117 -16.856 5.772 1.00 85.88 115 LYS A CA 1
ATOM 952 C C . LYS A 1 115 ? 3.338 -15.738 4.742 1.00 85.88 115 LYS A C 1
ATOM 954 O O . LYS A 1 115 ? 2.386 -15.260 4.118 1.00 85.88 115 LYS A O 1
ATOM 959 N N . GLY A 1 116 ? 4.589 -15.297 4.611 1.00 84.75 116 GLY A N 1
ATOM 960 C CA . GLY A 1 116 ? 5.019 -14.259 3.668 1.00 84.75 116 GLY A CA 1
ATOM 961 C C . GLY A 1 116 ? 5.051 -12.841 4.243 1.00 84.75 116 GLY A C 1
ATOM 962 O O . GLY A 1 116 ? 5.525 -11.920 3.586 1.00 84.75 116 GLY A O 1
ATOM 963 N N . ARG A 1 117 ? 4.551 -12.627 5.465 1.00 85.38 117 ARG A N 1
ATOM 964 C CA . ARG A 1 117 ? 4.557 -11.304 6.113 1.00 85.38 117 ARG A CA 1
ATOM 965 C C . ARG A 1 117 ? 5.879 -11.044 6.824 1.00 85.38 117 ARG A C 1
ATOM 967 O O . ARG A 1 117 ? 6.516 -11.978 7.305 1.00 85.38 117 ARG A O 1
ATOM 974 N N . THR A 1 118 ? 6.266 -9.779 6.962 1.00 84.88 118 THR A N 1
ATOM 975 C CA . THR A 1 118 ? 7.429 -9.439 7.793 1.00 84.88 118 THR A CA 1
ATOM 976 C C . THR A 1 118 ? 7.074 -9.553 9.285 1.00 84.88 118 THR A C 1
ATOM 978 O O . THR A 1 118 ? 5.910 -9.329 9.642 1.00 84.88 118 THR A O 1
ATOM 981 N N . PRO A 1 119 ? 8.031 -9.882 10.171 1.00 86.56 119 PRO A N 1
ATOM 982 C CA . PRO A 1 119 ? 7.782 -9.991 11.614 1.00 86.56 119 PRO A CA 1
ATOM 983 C C . PRO A 1 119 ? 7.178 -8.723 12.244 1.00 86.56 119 PRO A C 1
ATOM 985 O O . PRO A 1 119 ? 6.307 -8.804 13.110 1.00 86.56 119 PRO A O 1
ATOM 988 N N . GLU A 1 120 ? 7.571 -7.546 11.757 1.00 89.50 120 GLU A N 1
ATOM 989 C CA . GLU A 1 120 ? 7.160 -6.231 12.272 1.00 89.50 120 GLU A CA 1
ATOM 990 C C . GLU A 1 120 ? 5.706 -5.896 11.918 1.00 89.50 120 GLU A C 1
ATOM 992 O O . GLU A 1 120 ? 5.052 -5.105 12.599 1.00 89.50 120 GLU A O 1
ATOM 997 N N . SER A 1 121 ? 5.162 -6.543 10.882 1.00 88.88 121 SER A N 1
ATOM 998 C CA . SER A 1 121 ? 3.868 -6.199 10.283 1.00 88.88 121 SER A CA 1
ATOM 999 C C . SER A 1 121 ? 2.700 -6.249 11.266 1.00 88.88 121 SER A C 1
ATOM 1001 O O . SER A 1 121 ? 1.714 -5.533 11.086 1.00 88.88 121 SER A O 1
ATOM 1003 N N . LYS A 1 122 ? 2.774 -7.119 12.282 1.00 91.75 122 LYS A N 1
ATOM 1004 C CA . LYS A 1 122 ? 1.756 -7.189 13.335 1.00 91.75 122 LYS A CA 1
ATOM 1005 C C . LYS A 1 122 ? 1.853 -5.989 14.276 1.00 91.75 122 LYS A C 1
ATOM 1007 O O . LYS A 1 122 ? 0.837 -5.344 14.514 1.00 91.75 122 LYS A O 1
ATOM 1012 N N . ALA A 1 123 ? 3.054 -5.681 14.763 1.00 93.81 123 ALA A N 1
ATOM 1013 C CA . ALA A 1 123 ? 3.280 -4.548 15.655 1.00 93.81 123 ALA A CA 1
ATOM 1014 C C . ALA A 1 123 ? 2.890 -3.219 14.985 1.00 93.81 123 ALA A C 1
ATOM 1016 O O . ALA A 1 123 ? 2.259 -2.376 15.617 1.00 93.81 123 ALA A O 1
ATOM 1017 N N . ASP A 1 124 ? 3.166 -3.073 13.686 1.00 94.44 124 ASP A N 1
ATOM 1018 C CA . ASP A 1 124 ? 2.760 -1.904 12.895 1.00 94.44 124 ASP A CA 1
ATOM 1019 C C . ASP A 1 124 ? 1.249 -1.720 12.843 1.00 94.44 124 ASP A C 1
ATOM 1021 O O . ASP A 1 124 ? 0.731 -0.616 13.020 1.00 94.44 124 ASP A O 1
ATOM 1025 N N . GLN A 1 125 ? 0.528 -2.814 12.597 1.00 94.00 125 GLN A N 1
ATOM 1026 C CA . GLN A 1 125 ? -0.927 -2.792 12.562 1.00 94.00 125 GLN A CA 1
ATOM 1027 C C . GLN A 1 125 ? -1.506 -2.481 13.937 1.00 94.00 125 GLN A C 1
ATOM 1029 O O . GLN A 1 125 ? -2.457 -1.706 14.020 1.00 94.00 125 GLN A O 1
ATOM 1034 N N . ASP A 1 126 ? -0.950 -3.063 14.997 1.00 95.31 126 ASP A N 1
ATOM 1035 C CA . ASP A 1 126 ? -1.415 -2.847 16.365 1.00 95.31 126 ASP A CA 1
ATOM 1036 C C . ASP A 1 126 ? -1.213 -1.377 16.779 1.00 95.31 126 ASP A C 1
ATOM 1038 O O . ASP A 1 126 ? -2.182 -0.728 17.178 1.00 95.31 126 ASP A O 1
ATOM 1042 N N . LEU A 1 127 ? -0.025 -0.804 16.543 1.00 96.00 127 LEU A N 1
ATOM 1043 C CA . LEU A 1 127 ? 0.254 0.611 16.814 1.00 96.00 127 LEU A CA 1
ATOM 1044 C C . LEU A 1 127 ? -0.632 1.548 15.981 1.00 96.00 127 LEU A C 1
ATOM 1046 O O . LEU A 1 127 ? -1.213 2.501 16.500 1.00 96.00 127 LEU A O 1
ATOM 1050 N N . PHE A 1 128 ? -0.788 1.278 14.683 1.00 96.88 128 PHE A N 1
ATOM 1051 C CA . PHE A 1 128 ? -1.654 2.088 13.826 1.00 96.88 128 PHE A CA 1
ATOM 1052 C C . PHE A 1 128 ? -3.101 2.079 14.327 1.00 96.88 128 PHE A C 1
ATOM 1054 O O . PHE A 1 128 ? -3.762 3.119 14.375 1.00 96.88 128 PHE A O 1
ATOM 1061 N N . ARG A 1 129 ? -3.602 0.903 14.718 1.00 97.06 129 ARG A N 1
ATOM 1062 C CA . ARG A 1 129 ? -4.950 0.742 15.269 1.00 97.06 129 ARG A CA 1
ATOM 1063 C C . ARG A 1 129 ? -5.115 1.493 16.582 1.00 97.06 129 ARG A C 1
ATOM 1065 O O . ARG A 1 129 ? -6.158 2.118 16.764 1.00 97.06 129 ARG A O 1
ATOM 1072 N N . GLU A 1 130 ? -4.120 1.447 17.458 1.00 96.19 130 GLU A N 1
ATOM 1073 C CA . GLU A 1 130 ? -4.118 2.178 18.723 1.00 96.19 130 GLU A CA 1
ATOM 1074 C C . GLU A 1 130 ? -4.195 3.692 18.490 1.00 96.19 130 GLU A C 1
ATOM 1076 O O . GLU A 1 130 ? -5.101 4.348 19.004 1.00 96.19 130 GLU A O 1
ATOM 1081 N N . ILE A 1 131 ? -3.343 4.234 17.614 1.00 96.44 131 ILE A N 1
ATOM 1082 C CA . ILE A 1 131 ? -3.346 5.666 17.281 1.00 96.44 131 ILE A CA 1
ATOM 1083 C C . ILE A 1 131 ? -4.704 6.095 16.706 1.00 96.44 131 ILE A C 1
ATOM 1085 O O . ILE A 1 131 ? -5.245 7.136 17.086 1.00 96.44 131 ILE A O 1
ATOM 1089 N N . ILE A 1 132 ? -5.291 5.303 15.800 1.00 96.94 132 ILE A N 1
ATOM 1090 C CA . ILE A 1 132 ? -6.616 5.609 15.244 1.00 96.94 132 ILE A CA 1
ATOM 1091 C C . ILE A 1 132 ? -7.707 5.534 16.318 1.00 96.94 132 ILE A C 1
ATOM 1093 O O . ILE A 1 132 ? -8.575 6.408 16.355 1.00 96.94 132 ILE A O 1
ATOM 1097 N N . LYS A 1 133 ? -7.669 4.527 17.197 1.00 97.38 133 LYS A N 1
ATOM 1098 C CA . LYS A 1 133 ? -8.622 4.393 18.304 1.00 97.38 133 LYS A CA 1
ATOM 1099 C C . LYS A 1 133 ? -8.566 5.621 19.215 1.00 97.38 133 LYS A C 1
ATOM 1101 O O . LYS A 1 133 ? -9.616 6.202 19.485 1.00 97.38 133 LYS A O 1
ATOM 1106 N N . ASN A 1 134 ? -7.370 6.059 19.605 1.00 96.69 134 ASN A N 1
ATOM 1107 C CA . ASN A 1 134 ? -7.183 7.221 20.475 1.00 96.69 134 ASN A CA 1
ATOM 1108 C C . ASN A 1 134 ? -7.713 8.506 19.827 1.00 96.69 134 ASN A C 1
ATOM 1110 O O . ASN A 1 134 ? -8.476 9.233 20.456 1.00 96.69 134 ASN A O 1
ATOM 1114 N N . ARG A 1 135 ? -7.461 8.723 18.529 1.00 96.56 135 ARG A N 1
ATOM 1115 C CA . ARG A 1 135 ? -8.027 9.869 17.788 1.00 96.56 135 ARG A CA 1
ATOM 1116 C C . ARG A 1 135 ? -9.553 9.866 17.734 1.00 96.56 135 ARG A C 1
ATOM 1118 O O . ARG A 1 135 ? -10.181 10.920 17.821 1.00 96.56 135 ARG A O 1
ATOM 1125 N N . ILE A 1 136 ? -10.167 8.692 17.573 1.00 96.56 136 ILE A N 1
ATOM 1126 C CA . ILE A 1 136 ? -11.630 8.559 17.613 1.00 96.56 136 ILE A CA 1
ATOM 1127 C C . ILE A 1 136 ? -12.145 8.917 19.008 1.00 96.56 136 ILE A C 1
ATOM 1129 O O . ILE A 1 136 ? -13.111 9.672 19.117 1.00 96.56 136 ILE A O 1
ATOM 1133 N N . ILE A 1 137 ? -11.496 8.408 20.060 1.00 97.81 137 ILE A N 1
ATOM 1134 C CA . ILE A 1 137 ? -11.859 8.703 21.449 1.00 97.81 137 ILE A CA 1
ATOM 1135 C C . ILE A 1 137 ? -11.768 10.209 21.709 1.00 97.81 137 ILE A C 1
ATOM 1137 O O . ILE A 1 137 ? -12.758 10.807 22.123 1.00 97.81 137 ILE A O 1
ATOM 1141 N N . GLU A 1 138 ? -10.636 10.838 21.393 1.00 97.19 138 GLU A N 1
ATOM 1142 C CA . GLU A 1 138 ? -10.415 12.281 21.544 1.00 97.19 138 GLU A CA 1
ATOM 1143 C C . GLU A 1 138 ? -11.501 13.103 20.844 1.00 97.19 138 GLU A C 1
ATOM 1145 O O . GLU A 1 138 ? -12.062 14.036 21.425 1.00 97.19 138 GLU A O 1
ATOM 1150 N N . GLN A 1 139 ? -11.853 12.731 19.611 1.00 97.00 139 GLN A N 1
ATOM 1151 C CA . GLN A 1 139 ? -12.870 13.435 18.840 1.00 97.00 139 GLN A CA 1
ATOM 1152 C C . GLN A 1 139 ? -14.271 13.298 19.456 1.00 97.00 139 GLN A C 1
ATOM 1154 O O . GLN A 1 139 ? -15.019 14.280 19.507 1.00 97.00 139 GLN A O 1
ATOM 1159 N N . ILE A 1 140 ? -14.637 12.103 19.932 1.00 96.75 140 ILE A N 1
ATOM 1160 C CA . ILE A 1 140 ? -15.932 11.868 20.586 1.00 96.75 140 ILE A CA 1
ATOM 1161 C C . ILE A 1 140 ? -15.991 12.593 21.932 1.00 96.75 140 ILE A C 1
ATOM 1163 O O . ILE A 1 140 ? -17.008 13.223 22.228 1.00 96.75 140 ILE A O 1
ATOM 1167 N N . VAL A 1 141 ? -14.913 12.557 22.721 1.00 97.81 141 VAL A N 1
ATOM 1168 C CA . VAL A 1 141 ? -14.816 13.268 24.004 1.00 97.81 141 VAL A CA 1
ATOM 1169 C C . VAL A 1 141 ? -14.975 14.769 23.784 1.00 97.81 141 VAL A C 1
ATOM 1171 O O . VAL A 1 141 ? -15.840 15.386 24.403 1.00 97.81 141 VAL A O 1
ATOM 1174 N N . LYS A 1 142 ? -14.227 15.349 22.836 1.00 97.38 142 LYS A N 1
ATOM 1175 C CA . LYS A 1 142 ? -14.306 16.777 22.494 1.00 97.38 142 LYS A CA 1
ATOM 1176 C C . LYS A 1 142 ? -15.725 17.200 22.112 1.00 97.38 142 LYS A C 1
ATOM 1178 O O . LYS A 1 142 ? -16.191 18.245 22.556 1.00 97.38 142 LYS A O 1
ATOM 1183 N N . ASN A 1 143 ? -16.419 16.395 21.310 1.00 96.00 143 ASN A N 1
ATOM 1184 C CA . ASN A 1 143 ? -17.795 16.690 20.904 1.00 96.00 143 ASN A CA 1
ATOM 1185 C C . ASN A 1 143 ? -18.798 16.504 22.053 1.00 96.00 143 ASN A C 1
ATOM 1187 O O . ASN A 1 143 ? -19.745 17.273 22.164 1.00 96.00 143 ASN A O 1
ATOM 1191 N N . SER A 1 144 ? -18.574 15.519 22.924 1.00 96.31 144 SER A N 1
ATOM 1192 C CA . SER A 1 144 ? -19.438 15.232 24.075 1.00 96.31 144 SER A CA 1
ATOM 1193 C C . SER A 1 144 ? -19.361 16.318 25.146 1.00 96.31 144 SER A C 1
ATOM 1195 O O . SER A 1 144 ? -20.396 16.739 25.653 1.00 96.31 144 SER A O 1
ATOM 1197 N N . ILE A 1 145 ? -18.157 16.817 25.439 1.00 96.81 145 ILE A N 1
ATOM 1198 C CA . ILE A 1 145 ? -17.951 17.933 26.374 1.00 96.81 145 ILE A CA 1
ATOM 1199 C C . ILE A 1 145 ? -18.605 19.206 25.830 1.00 96.81 145 ILE A C 1
ATOM 1201 O O . ILE A 1 145 ? -19.315 19.893 26.556 1.00 96.81 145 ILE A O 1
ATOM 1205 N N . LYS A 1 146 ? -18.447 19.491 24.528 1.00 96.56 146 LYS A N 1
ATOM 1206 C CA . LYS A 1 146 ? -19.144 20.612 23.869 1.00 96.56 146 LYS A CA 1
ATOM 1207 C C . LYS A 1 146 ? -20.669 20.509 23.952 1.00 96.56 146 LYS A C 1
ATOM 1209 O O . LYS A 1 146 ? -21.338 21.532 23.916 1.00 96.56 146 LYS A O 1
ATOM 1214 N N . ALA A 1 147 ? -21.200 19.294 24.052 1.00 95.25 147 ALA A N 1
ATOM 1215 C CA . ALA A 1 147 ? -22.623 19.026 24.224 1.00 95.25 147 ALA A CA 1
ATOM 1216 C C . ALA A 1 147 ? -23.069 18.988 25.703 1.00 95.25 147 ALA A C 1
ATOM 1218 O O . ALA A 1 147 ? -24.195 18.585 25.975 1.00 95.25 147 ALA A O 1
ATOM 1219 N N . GLY A 1 148 ? -22.207 19.376 26.653 1.00 96.31 148 GLY A N 1
ATOM 1220 C CA . GLY A 1 148 ? -22.549 19.511 28.073 1.00 96.31 148 GLY A CA 1
ATOM 1221 C C . GLY A 1 148 ? -22.359 18.256 28.931 1.00 96.31 148 GLY A C 1
ATOM 1222 O O . GLY A 1 148 ? -22.762 18.263 30.090 1.00 96.31 148 GLY A O 1
ATOM 1223 N N . LYS A 1 149 ? -21.754 17.180 28.408 1.00 95.31 149 LYS A N 1
ATOM 1224 C CA . LYS A 1 149 ? -21.461 15.976 29.210 1.00 95.31 149 LYS A CA 1
ATOM 1225 C C . LYS A 1 149 ? -20.256 16.175 30.125 1.00 95.31 149 LYS A C 1
ATOM 1227 O O . LYS A 1 149 ? -19.303 16.866 29.756 1.00 95.31 149 LYS A O 1
ATOM 1232 N N . SER A 1 150 ? -20.251 15.478 31.262 1.00 95.88 150 SER A N 1
ATOM 1233 C CA . SER A 1 150 ? -19.061 15.395 32.112 1.00 95.88 150 SER A CA 1
ATOM 1234 C C . SER A 1 150 ? -17.907 14.681 31.392 1.00 95.88 150 SER A C 1
ATOM 1236 O O . SER A 1 150 ? -18.111 13.885 30.468 1.00 95.88 150 SER A O 1
ATOM 1238 N N . LEU A 1 151 ? -16.667 14.950 31.819 1.00 94.38 151 LEU A N 1
ATOM 1239 C CA . LEU A 1 151 ? -15.477 14.308 31.250 1.00 94.38 151 LEU A CA 1
ATOM 1240 C C . LEU A 1 151 ? -15.527 12.777 31.389 1.00 94.38 151 LEU A C 1
ATOM 1242 O O . LEU A 1 151 ? -15.133 12.063 30.466 1.00 94.38 151 LEU A O 1
ATOM 1246 N N . GLU A 1 152 ? -16.017 12.279 32.523 1.00 94.25 152 GLU A N 1
ATOM 1247 C CA . GLU A 1 152 ? -16.109 10.846 32.805 1.00 94.25 152 GLU A CA 1
ATOM 1248 C C . GLU A 1 152 ? -17.112 10.150 31.874 1.00 94.25 152 GLU A C 1
ATOM 1250 O O . GLU A 1 152 ? -16.764 9.182 31.191 1.00 94.25 152 GLU A O 1
ATOM 1255 N N . GLU A 1 153 ? -18.330 10.691 31.754 1.00 92.44 153 GLU A N 1
ATOM 1256 C CA . GLU A 1 153 ? -19.354 10.161 30.845 1.00 92.44 153 GLU A CA 1
ATOM 1257 C C . GLU A 1 153 ? -18.904 10.225 29.382 1.00 92.44 153 GLU A C 1
ATOM 1259 O O . GLU A 1 153 ? -19.129 9.287 28.608 1.00 92.44 153 GLU A O 1
ATOM 1264 N N . ALA A 1 154 ? -18.241 11.322 28.998 1.00 95.00 154 ALA A N 1
ATOM 1265 C CA . ALA A 1 154 ? -17.687 11.499 27.664 1.00 95.00 154 ALA A CA 1
ATOM 1266 C C . ALA A 1 154 ? -16.634 10.427 27.344 1.00 95.00 154 ALA A C 1
ATOM 1268 O O . ALA A 1 154 ? -16.695 9.825 26.270 1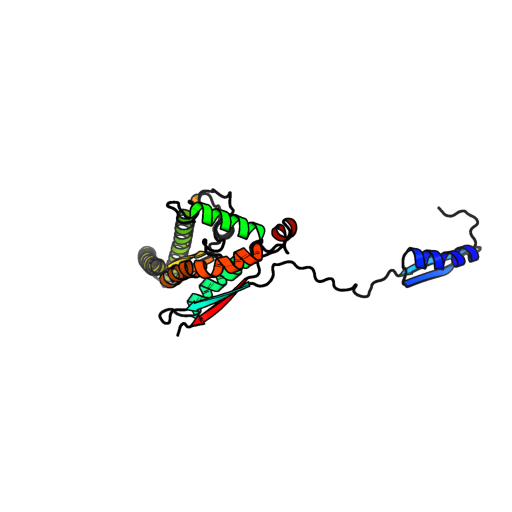.00 95.00 154 ALA A O 1
ATOM 1269 N N . ARG A 1 155 ? -15.703 10.149 28.269 1.00 94.38 155 ARG A N 1
ATOM 1270 C CA . ARG A 1 155 ? -14.657 9.126 28.091 1.00 94.38 155 ARG A CA 1
ATOM 1271 C C . ARG A 1 155 ? -15.241 7.722 27.989 1.00 94.38 155 ARG A C 1
ATOM 1273 O O . ARG A 1 155 ? -14.982 7.035 27.002 1.00 94.38 155 ARG A O 1
ATOM 1280 N N . LYS A 1 156 ? -16.104 7.330 28.930 1.00 92.44 156 LYS A N 1
ATOM 1281 C CA . LYS A 1 156 ? -16.726 5.996 28.944 1.00 92.44 156 LYS A CA 1
ATOM 1282 C C . LYS A 1 156 ? -17.528 5.721 27.665 1.00 92.44 156 LYS A C 1
ATOM 1284 O O . LYS A 1 156 ? -17.411 4.653 27.061 1.00 92.44 156 LYS A O 1
ATOM 1289 N N . GLY A 1 157 ? -18.318 6.698 27.210 1.00 91.38 157 GLY A N 1
ATOM 1290 C CA . GLY A 1 157 ? -19.077 6.588 25.961 1.00 91.38 157 GLY A CA 1
ATOM 1291 C C . GLY A 1 157 ? -18.188 6.539 24.712 1.00 91.38 157 GLY A C 1
ATOM 1292 O O . GLY A 1 157 ? -18.484 5.799 23.765 1.00 91.38 157 GLY A O 1
ATOM 1293 N N . ALA A 1 158 ? -17.089 7.298 24.709 1.00 96.25 158 ALA A N 1
ATOM 1294 C CA . ALA A 1 158 ? -16.129 7.334 23.612 1.00 96.25 158 ALA A CA 1
ATOM 1295 C C . ALA A 1 158 ? -15.375 6.009 23.452 1.00 96.25 158 ALA A C 1
ATOM 1297 O O . ALA A 1 158 ? -15.295 5.495 22.336 1.00 96.25 158 ALA A O 1
ATOM 1298 N N . GLU A 1 159 ? -14.889 5.423 24.547 1.00 95.50 159 GLU A N 1
ATOM 1299 C CA . GLU A 1 159 ? -14.177 4.140 24.536 1.00 95.50 159 GLU A CA 1
ATOM 1300 C C . GLU A 1 159 ? -15.048 3.009 23.984 1.00 95.50 159 GLU A C 1
ATOM 1302 O O . GLU A 1 159 ? -14.640 2.311 23.053 1.00 95.50 159 GLU A O 1
ATOM 1307 N N . ALA A 1 160 ? -16.284 2.875 24.479 1.00 94.69 160 ALA A N 1
ATOM 1308 C CA . ALA A 1 160 ? -17.220 1.857 24.003 1.00 94.69 160 ALA A CA 1
ATOM 1309 C C . ALA A 1 160 ? -17.557 2.029 22.508 1.00 94.69 160 ALA A C 1
ATOM 1311 O O . ALA A 1 160 ? -17.622 1.056 21.747 1.00 94.69 160 ALA A O 1
ATOM 1312 N N . SER A 1 161 ? -17.742 3.277 22.068 1.00 95.19 161 SER A N 1
ATOM 1313 C CA . SER A 1 161 ? -18.024 3.603 20.666 1.00 95.19 161 SER A CA 1
ATOM 1314 C C . SER A 1 161 ? -16.833 3.294 19.758 1.00 95.19 161 SER A C 1
ATOM 1316 O O . SER A 1 161 ? -17.006 2.688 18.694 1.00 95.19 161 SER A O 1
ATOM 1318 N N . ALA A 1 162 ? -15.624 3.663 20.190 1.00 96.81 162 ALA A N 1
ATOM 1319 C CA . ALA A 1 162 ? -14.390 3.384 19.473 1.00 96.81 162 ALA A CA 1
ATOM 1320 C C . ALA A 1 162 ? -14.151 1.872 19.367 1.00 96.81 162 ALA A C 1
ATOM 1322 O O . ALA A 1 162 ? -13.921 1.372 18.268 1.00 96.81 162 ALA A O 1
ATOM 1323 N N . GLU A 1 163 ? -14.313 1.115 20.454 1.00 95.81 163 GLU A N 1
ATOM 1324 C CA . GLU A 1 163 ? -14.124 -0.340 20.459 1.00 95.81 163 GLU A CA 1
ATOM 1325 C C . GLU A 1 163 ? -15.094 -1.046 19.498 1.00 95.81 163 GLU A C 1
ATOM 1327 O O . GLU A 1 163 ? -14.697 -1.859 18.654 1.00 95.81 163 GLU A O 1
ATOM 1332 N N . LYS A 1 164 ? -16.374 -0.653 19.525 1.00 96.31 164 LYS A N 1
ATOM 1333 C CA . LYS A 1 164 ? -17.391 -1.163 18.593 1.00 96.31 164 LYS A CA 1
ATOM 1334 C C . LYS A 1 164 ? -17.041 -0.857 17.134 1.00 96.31 164 LYS A C 1
ATOM 1336 O O . LYS A 1 164 ? -17.280 -1.691 16.254 1.00 96.31 164 LYS A O 1
ATOM 1341 N N . TRP A 1 165 ? -16.486 0.325 16.861 1.00 96.44 165 TRP A N 1
ATOM 1342 C CA . TRP A 1 165 ? -16.055 0.725 15.522 1.00 96.44 165 TRP A CA 1
ATOM 1343 C C . TRP A 1 165 ? -14.816 -0.053 15.054 1.00 96.44 165 TRP A C 1
ATOM 1345 O O . TRP A 1 165 ? -14.792 -0.515 13.904 1.00 96.44 165 TRP A O 1
ATOM 1355 N N . MET A 1 166 ? -13.839 -0.252 15.948 1.00 97.06 166 MET A N 1
ATOM 1356 C CA . MET A 1 166 ? -12.583 -0.971 15.706 1.00 97.06 166 MET A CA 1
ATOM 1357 C C . MET A 1 166 ? -12.797 -2.471 15.477 1.00 97.06 166 MET A C 1
ATOM 1359 O O . MET A 1 166 ? -12.100 -3.063 14.653 1.00 97.06 166 MET A O 1
ATOM 1363 N N . LYS A 1 167 ? -13.793 -3.088 16.129 1.00 96.75 167 LYS A N 1
ATOM 1364 C CA . LYS A 1 167 ? -14.110 -4.524 15.993 1.00 96.75 167 LYS A CA 1
ATOM 1365 C C . LYS A 1 167 ? -14.469 -4.948 14.563 1.00 96.75 167 LYS A C 1
ATOM 1367 O O . LYS A 1 167 ? -14.239 -6.088 14.168 1.00 96.75 167 LYS A O 1
ATOM 1372 N N . LYS A 1 168 ? -15.044 -4.040 13.768 1.00 96.19 168 LYS A N 1
ATOM 1373 C CA . LYS A 1 168 ? -15.471 -4.311 12.380 1.00 96.19 168 LYS A CA 1
ATOM 1374 C C . LYS A 1 168 ? -14.439 -3.879 11.335 1.00 96.19 168 LYS A C 1
ATOM 1376 O O . LYS A 1 168 ? -14.715 -3.964 10.135 1.00 96.19 168 LYS A O 1
ATOM 1381 N N . ARG A 1 169 ? -13.280 -3.374 11.769 1.00 96.50 169 ARG A N 1
ATOM 1382 C CA . ARG A 1 169 ? -12.287 -2.764 10.886 1.00 96.50 169 ARG A CA 1
ATOM 1383 C C . ARG A 1 169 ? -10.889 -3.293 11.125 1.00 96.50 169 ARG A C 1
ATOM 1385 O O . ARG A 1 169 ? -10.550 -3.708 12.227 1.00 96.50 169 ARG A O 1
ATOM 1392 N N . VAL A 1 170 ? -10.076 -3.240 10.082 1.00 95.25 170 VAL A N 1
ATOM 1393 C CA . VAL A 1 170 ? -8.643 -3.555 10.103 1.00 95.25 170 VAL A CA 1
ATOM 1394 C C . VAL A 1 170 ? -7.861 -2.404 9.500 1.00 95.25 170 VAL A C 1
ATOM 1396 O O . VAL A 1 170 ? -8.419 -1.627 8.721 1.00 95.25 170 VAL A O 1
ATOM 1399 N N . ALA A 1 171 ? -6.591 -2.302 9.882 1.00 94.88 171 ALA A N 1
ATOM 1400 C CA . ALA A 1 171 ? -5.668 -1.390 9.233 1.00 94.88 171 ALA A CA 1
ATOM 1401 C C . ALA A 1 171 ? -5.447 -1.864 7.788 1.00 94.88 171 ALA A C 1
ATOM 1403 O O . ALA A 1 171 ? -5.289 -3.059 7.536 1.00 94.88 171 ALA A O 1
ATOM 1404 N N . LEU A 1 172 ? -5.516 -0.933 6.844 1.00 92.69 172 LEU A N 1
ATOM 1405 C CA . LEU A 1 172 ? -5.371 -1.195 5.418 1.00 92.69 172 LEU A CA 1
ATOM 1406 C C . LEU A 1 172 ? -3.941 -0.924 4.977 1.00 92.69 172 LEU A C 1
ATOM 1408 O O . LEU A 1 172 ? -3.353 0.076 5.386 1.00 92.69 172 LEU A O 1
ATOM 1412 N N . HIS A 1 173 ? -3.442 -1.757 4.071 1.00 83.06 173 HIS A N 1
ATOM 1413 C CA . HIS A 1 173 ? -2.159 -1.569 3.401 1.00 83.06 173 HIS A CA 1
ATOM 1414 C C . HIS A 1 173 ? -2.387 -1.127 1.956 1.00 83.06 173 HIS A C 1
ATOM 1416 O O . HIS A 1 173 ? -3.351 -1.546 1.317 1.00 83.06 173 HIS A O 1
ATOM 1422 N N . GLY A 1 174 ? -1.511 -0.283 1.427 1.00 73.88 174 GLY A N 1
ATOM 1423 C CA . GLY A 1 174 ? -1.467 0.005 0.000 1.00 73.88 174 GLY A CA 1
ATOM 1424 C C . GLY A 1 174 ? -0.021 0.009 -0.454 1.00 73.88 174 GLY A C 1
ATOM 1425 O O . GLY A 1 174 ? 0.603 1.057 -0.292 1.00 73.88 174 GLY A O 1
ATOM 1426 N N . PRO A 1 175 ? 0.540 -1.083 -1.019 1.00 87.50 175 PRO A N 1
ATOM 1427 C CA . PRO A 1 175 ? -0.066 -2.352 -1.488 1.00 87.50 175 PRO A CA 1
ATOM 1428 C C . PRO A 1 175 ? -0.456 -3.393 -0.423 1.00 87.50 175 PRO A C 1
ATOM 1430 O O . PRO A 1 175 ? -0.025 -3.302 0.717 1.00 87.50 175 PRO A O 1
ATOM 1433 N N . ASP A 1 176 ? -1.175 -4.456 -0.820 1.00 87.88 176 ASP A N 1
ATOM 1434 C CA . ASP A 1 176 ? -1.247 -5.705 -0.031 1.00 87.88 176 ASP A CA 1
ATOM 1435 C C . ASP A 1 176 ? 0.153 -6.315 0.119 1.00 87.88 176 ASP A C 1
ATOM 1437 O O . ASP A 1 176 ? 0.937 -6.265 -0.824 1.00 87.88 176 ASP A O 1
ATOM 1441 N N . GLN A 1 177 ? 0.464 -6.963 1.242 1.00 85.31 177 GLN A N 1
ATOM 1442 C CA . GLN A 1 177 ? 1.771 -7.605 1.436 1.00 85.31 177 GLN A CA 1
ATOM 1443 C C . GLN A 1 177 ? 2.068 -8.695 0.399 1.00 85.31 177 GLN A C 1
ATOM 1445 O O . GLN A 1 177 ? 3.219 -8.875 0.018 1.00 85.31 177 GLN A O 1
ATOM 1450 N N . ILE A 1 178 ? 1.035 -9.376 -0.108 1.00 89.31 178 ILE A N 1
ATOM 1451 C CA . ILE A 1 178 ? 1.188 -10.345 -1.204 1.00 89.31 178 ILE A CA 1
ATOM 1452 C C . ILE A 1 178 ? 1.625 -9.632 -2.495 1.00 89.31 178 ILE A C 1
ATOM 1454 O O . ILE A 1 178 ? 2.384 -10.187 -3.281 1.00 89.31 178 ILE A O 1
ATOM 1458 N N . ALA A 1 179 ? 1.198 -8.386 -2.691 1.00 90.19 179 ALA A N 1
ATOM 1459 C CA . ALA A 1 179 ? 1.474 -7.554 -3.857 1.00 90.19 179 ALA A CA 1
ATOM 1460 C C . ALA A 1 179 ? 2.517 -6.460 -3.548 1.00 90.19 179 ALA A C 1
ATOM 1462 O O . ALA A 1 179 ? 2.312 -5.292 -3.866 1.00 90.19 179 ALA A O 1
ATOM 1463 N N . GLY A 1 180 ? 3.614 -6.813 -2.869 1.00 88.00 180 GLY A N 1
ATOM 1464 C CA . GLY A 1 180 ? 4.727 -5.884 -2.620 1.00 88.00 180 GLY A CA 1
ATOM 1465 C C . GLY A 1 180 ? 4.469 -4.834 -1.527 1.00 88.00 180 GLY A C 1
ATOM 1466 O O . GLY A 1 180 ? 5.149 -3.809 -1.467 1.00 88.00 180 GLY A O 1
ATOM 1467 N N . GLY A 1 181 ? 3.476 -5.054 -0.669 1.00 88.56 181 GLY A N 1
ATOM 1468 C CA . GLY A 1 181 ? 3.144 -4.184 0.456 1.00 88.56 181 GLY A CA 1
ATOM 1469 C C . GLY A 1 181 ? 4.029 -4.387 1.680 1.00 88.56 181 GLY A C 1
ATOM 1470 O O . GLY A 1 181 ? 4.631 -5.442 1.873 1.00 88.56 181 GLY A O 1
ATOM 1471 N N . GLY A 1 182 ? 4.054 -3.382 2.550 1.00 85.44 182 GLY A N 1
ATOM 1472 C CA . GLY A 1 182 ? 4.852 -3.384 3.771 1.00 85.44 182 GLY A CA 1
ATOM 1473 C C . GLY A 1 182 ? 6.148 -2.588 3.650 1.00 85.44 182 GLY A C 1
ATOM 1474 O O . GLY A 1 182 ? 6.387 -1.865 2.673 1.00 85.44 182 GLY A O 1
ATOM 1475 N N . ARG A 1 183 ? 6.975 -2.738 4.687 1.00 89.44 183 ARG A N 1
ATOM 1476 C CA . ARG A 1 183 ? 8.205 -1.976 4.897 1.00 89.44 183 ARG A CA 1
ATOM 1477 C C . ARG A 1 183 ? 9.251 -2.169 3.804 1.00 89.44 183 ARG A C 1
ATOM 1479 O O . ARG A 1 183 ? 9.204 -3.119 3.018 1.00 89.44 183 ARG A O 1
ATOM 1486 N N . ALA A 1 184 ? 10.226 -1.262 3.776 1.00 87.81 184 ALA A N 1
ATOM 1487 C CA . ALA A 1 184 ? 11.471 -1.496 3.057 1.00 87.81 184 ALA A CA 1
ATOM 1488 C C . ALA A 1 184 ? 12.146 -2.787 3.564 1.00 87.81 184 ALA A C 1
ATOM 1490 O O . ALA A 1 184 ? 11.963 -3.196 4.711 1.00 87.81 184 ALA A O 1
ATOM 1491 N N . ILE A 1 185 ? 12.914 -3.451 2.699 1.00 86.62 185 ILE A N 1
ATOM 1492 C CA . ILE A 1 185 ? 13.405 -4.819 2.942 1.00 86.62 185 ILE A CA 1
ATOM 1493 C C . ILE A 1 185 ? 14.259 -4.928 4.212 1.00 86.62 185 ILE A C 1
ATOM 1495 O O . ILE A 1 185 ? 14.114 -5.894 4.954 1.00 86.62 185 ILE A O 1
ATOM 1499 N N . ASN A 1 186 ? 15.049 -3.900 4.516 1.00 86.25 186 ASN A N 1
ATOM 1500 C CA . ASN A 1 186 ? 15.958 -3.881 5.665 1.00 86.25 186 ASN A CA 1
ATOM 1501 C C . ASN A 1 186 ? 15.451 -3.023 6.837 1.00 86.25 186 ASN A C 1
ATOM 1503 O O . ASN A 1 186 ? 16.202 -2.753 7.768 1.00 86.25 186 ASN A O 1
ATOM 1507 N N . ASP A 1 187 ? 14.200 -2.554 6.796 1.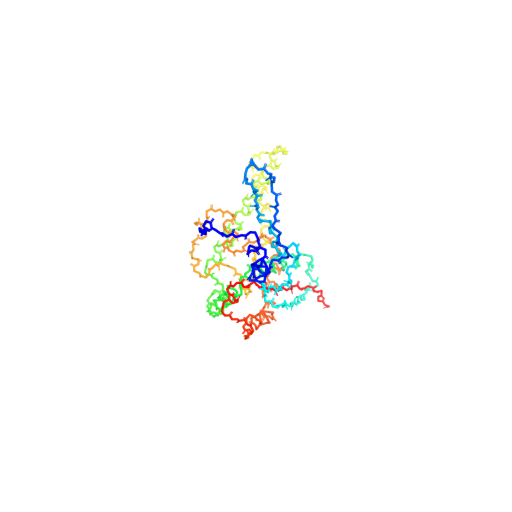00 89.75 187 ASP A N 1
ATOM 1508 C CA . ASP A 1 187 ? 13.640 -1.757 7.889 1.00 89.75 187 ASP A CA 1
ATOM 1509 C C . ASP A 1 187 ? 13.101 -2.679 8.989 1.00 89.75 187 ASP A C 1
ATOM 1511 O O . ASP A 1 187 ? 12.008 -3.241 8.876 1.00 89.75 187 ASP A O 1
ATOM 1515 N N . THR A 1 188 ? 13.884 -2.803 10.060 1.00 89.56 188 THR A N 1
ATOM 1516 C CA . THR A 1 188 ? 13.554 -3.566 11.272 1.00 89.56 188 THR A CA 1
ATOM 1517 C C . THR A 1 188 ? 13.252 -2.660 12.470 1.00 89.56 188 THR A C 1
ATOM 1519 O O . THR A 1 188 ? 13.301 -3.114 13.612 1.00 89.56 188 THR A O 1
ATOM 1522 N N . THR A 1 189 ? 12.974 -1.366 12.252 1.00 92.38 189 THR A N 1
ATOM 1523 C CA . THR A 1 189 ? 12.715 -0.411 13.343 1.00 92.38 189 THR A CA 1
ATOM 1524 C C . THR A 1 189 ? 11.511 -0.876 14.176 1.00 92.38 189 THR A C 1
ATOM 1526 O O . THR A 1 189 ? 10.427 -1.049 13.615 1.00 92.38 189 THR A O 1
ATOM 1529 N N . PRO A 1 190 ? 11.607 -1.075 15.497 1.00 93.00 190 PRO A N 1
ATOM 1530 C CA . PRO A 1 190 ? 10.435 -1.448 16.284 1.00 93.00 190 PRO A CA 1
ATOM 1531 C C . PRO A 1 190 ? 9.311 -0.418 16.111 1.00 93.00 190 PRO A C 1
ATOM 1533 O O . PRO A 1 190 ? 9.569 0.780 16.073 1.00 93.00 190 PRO A O 1
ATOM 1536 N N . ALA A 1 191 ? 8.054 -0.862 15.992 1.00 93.19 191 ALA A N 1
ATOM 1537 C CA . ALA A 1 191 ? 6.934 0.042 15.694 1.00 93.19 191 ALA A CA 1
ATOM 1538 C C . ALA A 1 191 ? 6.843 1.216 16.688 1.00 93.19 191 ALA A C 1
ATOM 1540 O O . ALA A 1 191 ? 6.624 2.354 16.284 1.00 93.19 191 ALA A O 1
ATOM 1541 N N . LYS A 1 192 ? 7.090 0.941 17.976 1.00 91.50 192 LYS A N 1
ATOM 1542 C CA . LYS A 1 192 ? 7.120 1.928 19.068 1.00 91.50 192 LYS A CA 1
ATOM 1543 C C . LYS A 1 192 ? 8.172 3.036 18.900 1.00 91.50 192 LYS A C 1
ATOM 1545 O O . LYS A 1 192 ? 8.013 4.094 19.495 1.00 91.50 19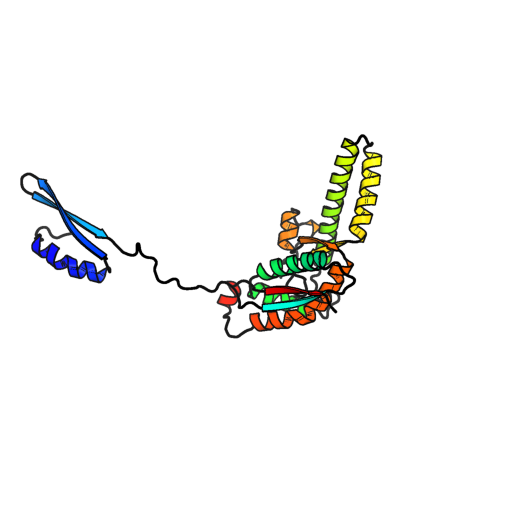2 LYS A O 1
ATOM 1550 N N . ASP A 1 193 ? 9.209 2.792 18.102 1.00 94.56 193 ASP A N 1
ATOM 1551 C CA . ASP A 1 193 ? 10.320 3.721 17.883 1.00 94.56 193 ASP A CA 1
ATOM 1552 C C . ASP A 1 193 ? 10.098 4.582 16.622 1.00 94.56 193 ASP A C 1
ATOM 1554 O O . ASP A 1 193 ? 10.951 5.386 16.254 1.00 94.56 193 ASP A O 1
ATOM 1558 N N . ILE A 1 194 ? 8.952 4.434 15.941 1.00 91.38 194 ILE A N 1
ATOM 1559 C CA . ILE A 1 194 ? 8.580 5.276 14.801 1.00 91.38 194 ILE A CA 1
ATOM 1560 C C . ILE A 1 194 ? 8.014 6.603 15.322 1.00 91.38 194 ILE A C 1
ATOM 1562 O O . ILE A 1 194 ? 6.963 6.639 15.963 1.00 91.38 194 ILE A O 1
ATOM 1566 N N . GLY A 1 195 ? 8.703 7.706 15.022 1.00 87.31 195 GLY A N 1
ATOM 1567 C CA . GLY A 1 195 ? 8.545 8.979 15.729 1.00 87.31 195 GLY A CA 1
ATOM 1568 C C . GLY A 1 195 ? 7.246 9.736 15.448 1.00 87.31 195 GLY A C 1
ATOM 1569 O O . GLY A 1 195 ? 6.829 10.565 16.255 1.00 87.31 195 GLY A O 1
ATOM 1570 N N . SER A 1 196 ? 6.570 9.479 14.324 1.00 94.31 196 SER A N 1
ATOM 1571 C CA . SER A 1 196 ? 5.285 10.123 14.028 1.00 94.31 196 SER A CA 1
ATOM 1572 C C . SER A 1 196 ? 4.300 9.217 13.299 1.00 94.31 196 SER A C 1
ATOM 1574 O O . SER A 1 196 ? 4.670 8.297 12.575 1.00 94.31 196 SER A O 1
ATOM 1576 N N . PHE A 1 197 ? 3.006 9.538 13.400 1.00 93.94 197 PHE A N 1
ATOM 1577 C CA . PHE A 1 197 ? 1.976 8.837 12.626 1.00 93.94 197 PHE A CA 1
ATOM 1578 C C . PHE A 1 197 ? 2.181 8.970 11.109 1.00 93.94 197 PHE A C 1
ATOM 1580 O O . PHE A 1 197 ? 1.830 8.065 10.358 1.00 93.94 197 PHE A O 1
ATOM 1587 N N . SER A 1 198 ? 2.734 10.097 10.648 1.00 94.81 198 SER A N 1
ATOM 1588 C CA . SER A 1 198 ? 3.072 10.285 9.233 1.00 94.81 198 SER A CA 1
ATOM 1589 C C . SER A 1 198 ? 4.183 9.325 8.813 1.00 94.81 198 SER A C 1
ATOM 1591 O O . SER A 1 198 ? 4.055 8.615 7.818 1.00 94.81 198 SER A O 1
ATOM 1593 N N . GLU A 1 199 ? 5.230 9.236 9.631 1.00 94.38 199 GLU A N 1
ATOM 1594 C CA . GLU A 1 199 ? 6.348 8.327 9.409 1.00 94.38 199 GLU A CA 1
ATOM 1595 C C . GLU A 1 199 ? 5.902 6.860 9.432 1.00 94.38 199 GLU A C 1
ATOM 1597 O O . GLU A 1 199 ? 6.271 6.104 8.536 1.00 94.38 199 GLU A O 1
ATOM 1602 N N . LEU A 1 200 ? 5.024 6.477 10.369 1.00 94.25 200 LEU A N 1
ATOM 1603 C CA . LEU A 1 200 ? 4.436 5.136 10.425 1.00 94.25 200 LEU A CA 1
ATOM 1604 C C . LEU A 1 200 ? 3.745 4.780 9.112 1.00 94.25 200 LEU A C 1
ATOM 1606 O O . LEU A 1 200 ? 3.973 3.700 8.571 1.00 94.25 200 LEU A O 1
ATOM 1610 N N . ARG A 1 201 ? 2.937 5.689 8.559 1.00 93.25 201 ARG A N 1
ATOM 1611 C CA . ARG A 1 201 ? 2.248 5.464 7.280 1.00 93.25 201 ARG A CA 1
ATOM 1612 C C . ARG A 1 201 ? 3.222 5.305 6.122 1.00 93.25 201 ARG A C 1
ATOM 1614 O O . ARG A 1 201 ? 3.067 4.373 5.339 1.00 93.25 201 ARG A O 1
ATOM 1621 N N . THR A 1 202 ? 4.220 6.180 6.032 1.00 90.88 202 THR A N 1
ATOM 1622 C CA . THR A 1 202 ? 5.223 6.143 4.962 1.00 90.88 202 THR A CA 1
ATOM 1623 C C . THR A 1 202 ? 6.064 4.871 5.023 1.00 90.88 202 THR A C 1
ATOM 1625 O O . THR A 1 202 ? 6.245 4.215 4.002 1.00 90.88 202 THR A O 1
ATOM 1628 N N . LYS A 1 203 ? 6.529 4.479 6.215 1.00 91.44 203 LYS A N 1
ATOM 1629 C CA . LYS A 1 203 ? 7.357 3.281 6.403 1.00 91.44 203 LYS A CA 1
ATOM 1630 C C . LYS A 1 203 ? 6.600 1.995 6.112 1.00 91.44 203 LYS A C 1
ATOM 1632 O O . LYS A 1 203 ? 7.149 1.091 5.499 1.00 91.44 203 LYS A O 1
ATOM 1637 N N . THR A 1 204 ? 5.355 1.893 6.566 1.00 90.94 204 THR A N 1
ATOM 1638 C CA . THR A 1 204 ? 4.615 0.620 6.554 1.00 90.94 204 THR A CA 1
ATOM 1639 C C . THR A 1 204 ? 3.702 0.459 5.342 1.00 90.94 204 THR A C 1
ATOM 1641 O O . THR A 1 204 ? 3.298 -0.658 5.027 1.00 90.94 204 THR A O 1
ATOM 1644 N N . GLY A 1 205 ? 3.352 1.557 4.665 1.00 90.81 205 GLY A N 1
ATOM 1645 C CA . GLY A 1 205 ? 2.305 1.566 3.644 1.00 90.81 205 GLY A CA 1
ATOM 1646 C C . GLY A 1 205 ? 0.890 1.471 4.227 1.00 90.81 205 GLY A C 1
ATOM 1647 O O . GLY A 1 205 ? -0.059 1.196 3.489 1.00 90.81 205 GLY A O 1
ATOM 1648 N N . LEU A 1 206 ? 0.718 1.690 5.538 1.00 93.12 206 LEU A N 1
ATOM 1649 C CA . LEU A 1 206 ? -0.597 1.734 6.171 1.00 93.12 206 LEU A CA 1
ATOM 1650 C C . LEU A 1 206 ? -1.354 3.004 5.764 1.00 93.12 206 LEU A C 1
ATOM 1652 O O . LEU A 1 206 ? -0.892 4.138 5.911 1.00 93.12 206 LEU A O 1
ATOM 1656 N N . THR A 1 207 ? -2.558 2.819 5.239 1.00 91.81 207 THR A N 1
ATOM 1657 C CA . THR A 1 207 ? -3.299 3.882 4.545 1.00 91.81 207 THR A CA 1
ATOM 1658 C C . THR A 1 207 ? -4.510 4.378 5.322 1.00 91.81 207 THR A C 1
ATOM 1660 O O . THR A 1 207 ? -4.819 5.569 5.251 1.00 91.81 207 THR A O 1
ATOM 1663 N N . GLY A 1 208 ? -5.157 3.511 6.103 1.00 93.88 208 GLY A N 1
ATOM 1664 C CA . GLY A 1 208 ? -6.391 3.825 6.816 1.00 93.88 208 GLY A CA 1
ATOM 1665 C C . GLY A 1 208 ? -7.006 2.606 7.495 1.00 93.88 208 GLY A C 1
ATOM 1666 O O . GLY A 1 208 ? -6.338 1.601 7.713 1.00 93.88 208 GLY A O 1
ATOM 1667 N N . MET A 1 209 ? -8.297 2.692 7.814 1.00 96.00 209 MET A N 1
ATOM 1668 C CA . MET A 1 209 ? -9.080 1.587 8.371 1.00 96.00 209 MET A CA 1
ATOM 1669 C C . MET A 1 209 ? -10.218 1.224 7.420 1.00 96.00 209 MET A C 1
ATOM 1671 O O . MET A 1 209 ? -10.944 2.107 6.968 1.00 96.00 209 MET A O 1
ATOM 1675 N N . GLY A 1 210 ? -10.425 -0.065 7.167 1.00 95.81 210 GLY A N 1
ATOM 1676 C CA . GLY A 1 210 ? -11.487 -0.543 6.278 1.00 95.81 210 GLY A CA 1
ATOM 1677 C C . GLY A 1 210 ? -12.223 -1.743 6.838 1.00 95.81 210 GLY A C 1
ATOM 1678 O O . GLY A 1 210 ? -11.805 -2.335 7.834 1.00 95.81 210 GLY A O 1
ATOM 1679 N N . ASN A 1 211 ? -13.342 -2.101 6.207 1.00 97.12 211 ASN A N 1
ATOM 1680 C CA . ASN A 1 211 ? -14.117 -3.276 6.598 1.00 97.12 211 ASN A CA 1
ATOM 1681 C C . ASN A 1 211 ? -13.251 -4.549 6.558 1.00 97.12 211 ASN A C 1
ATOM 1683 O O . ASN A 1 211 ? -12.676 -4.885 5.521 1.00 97.12 211 ASN A O 1
ATOM 1687 N N . ASN A 1 212 ? -13.202 -5.269 7.681 1.00 95.75 212 ASN A N 1
ATOM 1688 C CA . ASN A 1 212 ? -12.325 -6.427 7.846 1.00 95.75 212 ASN A CA 1
ATOM 1689 C C . ASN A 1 212 ? -12.710 -7.622 6.965 1.00 95.75 212 ASN A C 1
ATOM 1691 O O . ASN A 1 212 ? -11.841 -8.247 6.368 1.00 95.75 212 ASN A O 1
ATOM 1695 N N . ARG A 1 213 ? -14.007 -7.903 6.806 1.00 96.25 213 ARG A N 1
ATOM 1696 C CA . ARG A 1 213 ? -14.500 -9.006 5.967 1.00 96.25 213 ARG A CA 1
ATOM 1697 C C . ARG A 1 213 ? -14.140 -8.792 4.499 1.00 96.25 213 ARG A C 1
ATOM 1699 O O . ARG A 1 213 ? -13.807 -9.755 3.815 1.00 96.25 213 ARG A O 1
ATOM 1706 N N . ILE A 1 214 ? -14.199 -7.543 4.036 1.00 95.81 214 ILE A N 1
ATOM 1707 C CA . ILE A 1 214 ? -13.766 -7.168 2.687 1.00 95.81 214 ILE A CA 1
ATOM 1708 C C . ILE A 1 214 ? -12.253 -7.341 2.560 1.00 95.81 214 ILE A C 1
ATOM 1710 O O . ILE A 1 214 ? -11.816 -8.069 1.671 1.00 95.81 214 ILE A O 1
ATOM 1714 N N . ASN A 1 215 ? -11.472 -6.766 3.477 1.00 94.44 215 ASN A N 1
ATOM 1715 C CA . ASN A 1 215 ? -10.012 -6.835 3.427 1.00 94.44 215 ASN A CA 1
ATOM 1716 C C . ASN A 1 215 ? -9.497 -8.286 3.400 1.00 94.44 215 ASN A C 1
ATOM 1718 O O . ASN A 1 215 ? -8.732 -8.664 2.515 1.00 94.44 215 ASN A O 1
ATOM 1722 N N . PHE A 1 216 ? -10.016 -9.143 4.284 1.00 92.75 216 PHE A N 1
ATOM 1723 C CA . PHE A 1 216 ? -9.645 -10.560 4.330 1.00 92.75 216 PHE A CA 1
ATOM 1724 C C . PHE A 1 216 ? -10.021 -11.340 3.064 1.00 92.75 216 PHE A C 1
ATOM 1726 O O . PHE A 1 216 ? -9.414 -12.368 2.776 1.00 92.75 216 PHE A O 1
ATOM 1733 N N . SER A 1 217 ? -10.994 -10.858 2.286 1.00 93.94 217 SER A N 1
ATOM 1734 C CA . SER A 1 217 ? -11.368 -11.477 1.011 1.00 93.94 217 SER A CA 1
ATOM 1735 C C . SER A 1 217 ? -10.489 -11.052 -0.173 1.00 93.94 217 SER A C 1
ATOM 1737 O O . SER A 1 217 ? -10.528 -11.712 -1.212 1.00 93.94 217 SER A O 1
ATOM 1739 N N . ILE A 1 218 ? -9.720 -9.963 -0.042 1.00 93.31 218 ILE A N 1
ATOM 1740 C CA . ILE A 1 218 ? -8.863 -9.421 -1.109 1.00 93.31 218 ILE A CA 1
ATOM 1741 C C . ILE A 1 218 ? -7.556 -10.213 -1.210 1.00 93.31 218 ILE A C 1
ATOM 1743 O O . ILE A 1 218 ? -7.184 -10.625 -2.306 1.00 93.31 218 ILE A O 1
ATOM 1747 N N . GLY A 1 219 ? -6.893 -10.485 -0.080 1.00 89.06 219 GLY A N 1
ATOM 1748 C CA . GLY A 1 219 ? -5.590 -11.165 -0.044 1.00 89.06 219 GLY A CA 1
ATOM 1749 C C . GLY A 1 219 ? -5.534 -12.460 -0.875 1.00 89.06 219 GLY A C 1
ATOM 1750 O O . GLY A 1 219 ? -4.698 -12.578 -1.766 1.00 89.06 219 GLY A O 1
ATOM 1751 N N . PRO A 1 220 ? -6.451 -13.427 -0.688 1.00 89.88 220 PRO A N 1
ATOM 1752 C CA . PRO A 1 220 ? -6.455 -14.654 -1.486 1.00 89.88 220 PRO A CA 1
ATOM 1753 C C . PRO A 1 220 ? -6.600 -14.433 -2.998 1.00 89.88 220 PRO A C 1
ATOM 1755 O O . PRO A 1 220 ? -6.088 -15.238 -3.772 1.00 89.88 220 PRO A O 1
ATOM 1758 N N . LYS A 1 221 ? -7.271 -13.356 -3.430 1.00 93.06 221 LYS A N 1
ATOM 1759 C CA . LYS A 1 221 ? -7.434 -13.036 -4.856 1.00 93.06 221 LYS A CA 1
ATOM 1760 C C . LYS A 1 221 ? -6.136 -12.532 -5.477 1.00 93.06 221 LYS A C 1
ATOM 1762 O O . LYS A 1 221 ? -5.883 -12.847 -6.633 1.00 93.06 221 LYS A O 1
ATOM 1767 N N . TRP A 1 222 ? -5.275 -11.852 -4.713 1.00 93.50 222 TRP A N 1
ATOM 1768 C CA . TRP A 1 222 ? -3.965 -11.413 -5.209 1.00 93.50 222 TRP A CA 1
ATOM 1769 C C . TRP A 1 222 ? -3.122 -12.556 -5.755 1.00 93.50 222 TRP A C 1
ATOM 1771 O O . TRP A 1 222 ? -2.456 -12.367 -6.765 1.00 93.50 222 TRP A O 1
ATOM 1781 N N . LYS A 1 223 ? -3.221 -13.757 -5.178 1.00 87.38 223 LYS A N 1
ATOM 1782 C CA . LYS A 1 223 ? -2.495 -14.940 -5.665 1.00 87.38 223 LYS A CA 1
ATOM 1783 C C . LYS A 1 223 ? -2.744 -15.247 -7.148 1.00 87.38 223 LYS A C 1
ATOM 1785 O O . LYS A 1 223 ? -1.867 -15.802 -7.786 1.00 87.38 223 LYS A O 1
ATOM 1790 N N . LYS A 1 224 ? -3.909 -14.874 -7.691 1.00 90.00 224 LYS A N 1
ATOM 1791 C CA . LYS A 1 224 ? -4.264 -15.063 -9.109 1.00 90.00 224 LYS A CA 1
ATOM 1792 C C . LYS A 1 224 ? -3.815 -13.915 -10.020 1.00 90.00 224 LYS A C 1
ATOM 1794 O O . LYS A 1 224 ? -3.967 -14.007 -11.230 1.00 90.00 224 LYS A O 1
ATOM 1799 N N . HIS A 1 225 ? -3.352 -12.807 -9.446 1.00 94.75 225 HIS A N 1
ATOM 1800 C CA . HIS A 1 225 ? -3.076 -11.565 -10.170 1.00 94.75 225 HIS A CA 1
ATOM 1801 C C . HIS A 1 225 ? -1.607 -11.144 -10.101 1.00 94.75 225 HIS A C 1
ATOM 1803 O O . HIS A 1 225 ? -1.132 -10.491 -11.025 1.00 94.75 225 HIS A O 1
ATOM 1809 N N . VAL A 1 226 ? -0.884 -11.510 -9.034 1.00 95.12 226 VAL A N 1
ATOM 1810 C CA . VAL A 1 226 ? 0.530 -11.136 -8.866 1.00 95.12 226 VAL A CA 1
ATOM 1811 C C . VAL A 1 226 ? 1.421 -11.724 -9.950 1.00 95.12 226 VAL A C 1
ATOM 1813 O O . VAL A 1 226 ? 2.324 -11.035 -10.396 1.00 95.12 226 VAL A O 1
ATOM 1816 N N . GLU A 1 227 ? 1.124 -12.927 -10.443 1.00 95.00 227 GLU A N 1
ATOM 1817 C CA . GLU A 1 227 ? 1.927 -13.586 -11.478 1.00 95.00 227 GLU A CA 1
ATOM 1818 C C . GLU A 1 227 ? 1.995 -12.766 -12.775 1.00 95.00 227 GLU A C 1
ATOM 1820 O O . GLU A 1 227 ? 3.069 -12.577 -13.333 1.00 95.00 227 GLU A O 1
ATOM 1825 N N . ALA A 1 228 ? 0.873 -12.192 -13.221 1.00 96.81 228 ALA A N 1
ATOM 1826 C CA . ALA A 1 228 ? 0.855 -11.341 -14.411 1.00 96.81 228 ALA A CA 1
ATOM 1827 C C . ALA A 1 228 ? 1.723 -10.080 -14.241 1.00 96.81 228 ALA A C 1
ATOM 1829 O O . ALA A 1 228 ? 2.355 -9.625 -15.192 1.00 96.81 228 ALA A O 1
ATOM 1830 N N . ILE A 1 229 ? 1.765 -9.528 -13.026 1.00 97.81 229 ILE A N 1
ATOM 1831 C CA . ILE A 1 229 ? 2.585 -8.359 -12.694 1.00 97.81 229 ILE A CA 1
ATOM 1832 C C . ILE A 1 229 ? 4.064 -8.764 -12.609 1.00 97.81 229 ILE A C 1
ATOM 1834 O O . ILE A 1 229 ? 4.916 -8.089 -13.182 1.00 97.81 229 ILE A O 1
ATOM 1838 N N . ASP A 1 230 ? 4.364 -9.883 -11.944 1.00 97.50 230 ASP A N 1
ATOM 1839 C CA . ASP A 1 230 ? 5.713 -10.438 -11.808 1.00 97.50 230 ASP A CA 1
ATOM 1840 C C . ASP A 1 230 ? 6.315 -10.761 -13.190 1.00 97.50 230 ASP A C 1
ATOM 1842 O O . ASP A 1 230 ? 7.465 -10.414 -13.457 1.00 97.50 230 ASP A O 1
ATOM 1846 N N . ASN A 1 231 ? 5.528 -11.338 -14.104 1.00 97.31 231 ASN A N 1
ATOM 1847 C CA . ASN A 1 231 ? 5.951 -11.643 -15.475 1.00 97.31 231 ASN A CA 1
ATOM 1848 C C . ASN A 1 231 ? 6.320 -10.384 -16.271 1.00 97.31 231 ASN A C 1
ATOM 1850 O O . ASN A 1 231 ? 7.338 -10.370 -16.961 1.00 97.31 231 ASN A O 1
ATOM 1854 N N . GLU A 1 232 ? 5.532 -9.313 -16.154 1.00 97.75 232 GLU A N 1
ATOM 1855 C CA . GLU A 1 232 ? 5.841 -8.043 -16.817 1.00 97.75 232 GLU A CA 1
ATOM 1856 C C . GLU A 1 232 ? 7.119 -7.412 -16.247 1.00 97.75 232 GLU A C 1
ATOM 1858 O O . GLU A 1 232 ? 8.006 -7.014 -17.005 1.00 97.75 232 GLU A O 1
ATOM 1863 N N . VAL A 1 233 ? 7.267 -7.386 -14.917 1.00 97.50 233 VAL A N 1
ATOM 1864 C CA . VAL A 1 233 ? 8.477 -6.869 -14.254 1.00 97.50 233 VAL A CA 1
ATOM 1865 C C . VAL A 1 233 ? 9.724 -7.667 -14.642 1.00 97.50 233 VAL A C 1
ATOM 1867 O O . VAL A 1 233 ? 10.816 -7.102 -14.742 1.00 97.50 233 VAL A O 1
ATOM 1870 N N . ASN A 1 234 ? 9.582 -8.969 -14.887 1.00 96.44 234 ASN A N 1
ATOM 1871 C CA . ASN A 1 234 ? 10.674 -9.864 -15.268 1.00 96.44 234 ASN A CA 1
ATOM 1872 C C . ASN A 1 234 ? 10.904 -9.974 -16.781 1.00 96.44 234 ASN A C 1
ATOM 1874 O O . ASN A 1 234 ? 11.826 -10.674 -17.196 1.00 96.44 234 ASN A O 1
ATOM 1878 N N . SER A 1 235 ? 10.135 -9.255 -17.601 1.00 96.06 235 SER A N 1
ATOM 1879 C CA . SER A 1 235 ? 10.321 -9.234 -19.051 1.00 96.06 235 SER A CA 1
ATOM 1880 C C . SER A 1 235 ? 11.734 -8.776 -19.444 1.00 96.06 235 SER A C 1
ATOM 1882 O O . SER A 1 235 ? 12.289 -7.840 -18.862 1.00 96.06 235 SER A O 1
ATOM 1884 N N . SER A 1 236 ? 12.297 -9.400 -20.483 1.00 93.50 236 SER A N 1
ATOM 1885 C CA . SER A 1 236 ? 13.634 -9.097 -21.017 1.00 93.50 236 SER A CA 1
ATOM 1886 C C . SER A 1 236 ? 13.766 -7.691 -21.612 1.00 93.50 236 SER A C 1
ATOM 1888 O O . SER A 1 236 ? 14.881 -7.220 -21.815 1.00 93.50 236 SER A O 1
ATOM 1890 N N . LYS A 1 237 ? 12.647 -6.990 -21.850 1.00 93.06 237 LYS A N 1
ATOM 1891 C CA . LYS A 1 237 ? 12.629 -5.600 -22.337 1.00 93.06 237 LYS A CA 1
ATOM 1892 C C . LYS A 1 237 ? 13.062 -4.563 -21.291 1.00 93.06 237 LYS A C 1
ATOM 1894 O O . LYS A 1 237 ? 13.230 -3.397 -21.636 1.00 93.06 237 LYS A O 1
ATOM 1899 N N . TYR A 1 238 ? 13.223 -4.965 -20.027 1.00 91.75 238 TYR A N 1
ATOM 1900 C CA . TYR A 1 238 ? 13.640 -4.085 -18.936 1.00 91.75 238 TYR A CA 1
ATOM 1901 C C . TYR A 1 238 ? 15.024 -4.462 -18.417 1.00 91.75 238 TYR A C 1
ATOM 1903 O O . TYR A 1 238 ? 15.195 -5.511 -17.791 1.00 91.75 238 TYR A O 1
ATOM 1911 N N . THR A 1 239 ? 16.000 -3.572 -18.607 1.00 92.06 239 THR A N 1
ATOM 1912 C CA . THR A 1 239 ? 17.320 -3.718 -17.979 1.00 92.06 239 THR A CA 1
ATOM 1913 C C . THR A 1 239 ? 17.250 -3.466 -16.472 1.00 92.06 239 THR A C 1
ATOM 1915 O O . THR A 1 239 ? 16.273 -2.922 -15.947 1.00 92.06 239 THR A O 1
ATOM 1918 N N . SER A 1 240 ? 18.310 -3.829 -15.753 1.00 91.44 240 SER A N 1
ATOM 1919 C CA . SER A 1 240 ? 18.439 -3.558 -14.317 1.00 91.44 240 SER A CA 1
ATOM 1920 C C . SER A 1 240 ? 18.350 -2.064 -13.988 1.00 91.44 240 SER A C 1
ATOM 1922 O O . SER A 1 240 ? 17.741 -1.688 -12.988 1.00 91.44 240 SER A O 1
ATOM 1924 N N . GLU A 1 241 ? 18.920 -1.209 -14.835 1.00 89.81 241 GLU A N 1
ATOM 1925 C CA . GLU A 1 241 ? 18.877 0.251 -14.715 1.00 89.81 241 GLU A CA 1
ATOM 1926 C C . GLU A 1 241 ? 17.449 0.754 -14.916 1.00 89.81 241 GLU A C 1
ATOM 1928 O O . GLU A 1 241 ? 16.940 1.505 -14.087 1.00 89.81 241 GLU A O 1
ATOM 1933 N N . MET A 1 242 ? 16.754 0.257 -15.947 1.00 88.31 242 MET A N 1
ATOM 1934 C CA . MET A 1 242 ? 15.348 0.598 -16.172 1.00 88.31 242 MET A CA 1
ATOM 1935 C C . MET A 1 242 ? 14.493 0.215 -14.965 1.00 88.31 242 MET A C 1
ATOM 1937 O O . MET A 1 242 ? 13.670 1.013 -14.538 1.00 88.31 242 MET A O 1
ATOM 1941 N N . LYS A 1 243 ? 14.710 -0.955 -14.349 1.00 92.06 243 LYS A N 1
ATOM 1942 C CA . LYS A 1 243 ? 13.922 -1.382 -13.179 1.00 92.06 243 LYS A CA 1
ATOM 1943 C C . LYS A 1 243 ? 14.153 -0.520 -11.931 1.00 92.06 243 LYS A C 1
ATOM 1945 O O . LYS A 1 243 ? 13.262 -0.451 -11.086 1.00 92.06 243 LYS A O 1
ATOM 1950 N N . LYS A 1 244 ? 15.321 0.117 -11.797 1.00 92.44 244 LYS A N 1
ATOM 1951 C CA . LYS A 1 244 ? 15.613 1.071 -10.709 1.00 92.44 244 LYS A CA 1
ATOM 1952 C C . LYS A 1 244 ? 14.889 2.402 -10.913 1.00 92.44 244 LYS A C 1
ATOM 1954 O O . LYS A 1 244 ? 14.423 2.999 -9.947 1.00 92.44 244 LYS A O 1
ATOM 1959 N N . GLU A 1 245 ? 14.758 2.837 -12.163 1.00 89.19 245 GLU A N 1
ATOM 1960 C CA . GLU A 1 245 ? 14.177 4.139 -12.500 1.00 89.19 245 GLU A CA 1
ATOM 1961 C C . GLU A 1 245 ? 12.667 4.086 -12.752 1.00 89.19 245 GLU A C 1
ATOM 1963 O O . GLU A 1 245 ? 11.936 5.022 -12.413 1.00 89.19 245 GLU A O 1
ATOM 1968 N N . PHE A 1 246 ? 12.167 2.998 -13.333 1.00 93.12 246 PHE A N 1
ATOM 1969 C CA . PHE A 1 246 ? 10.784 2.899 -13.779 1.00 93.12 246 PHE A CA 1
ATOM 1970 C C . PHE A 1 246 ? 9.867 2.548 -12.613 1.00 93.12 246 PHE A C 1
ATOM 1972 O O . PHE A 1 246 ? 10.165 1.680 -11.790 1.00 93.12 246 PHE A O 1
ATOM 1979 N N . ASN A 1 247 ? 8.715 3.213 -12.565 1.00 96.06 247 ASN A N 1
ATOM 1980 C CA . ASN A 1 247 ? 7.662 2.856 -11.622 1.00 96.06 247 ASN A CA 1
ATOM 1981 C C . ASN A 1 247 ? 6.814 1.693 -12.156 1.00 96.06 247 ASN A C 1
ATOM 1983 O O . ASN A 1 247 ? 6.732 1.441 -13.364 1.00 96.06 247 ASN A O 1
ATOM 1987 N N . MET A 1 248 ? 6.104 1.040 -11.243 1.00 98.06 248 MET A N 1
ATOM 1988 C CA . MET A 1 248 ? 5.032 0.113 -11.588 1.00 98.06 248 MET A CA 1
ATOM 1989 C C . MET A 1 248 ? 3.897 0.823 -12.348 1.00 98.06 248 MET A C 1
ATOM 1991 O O .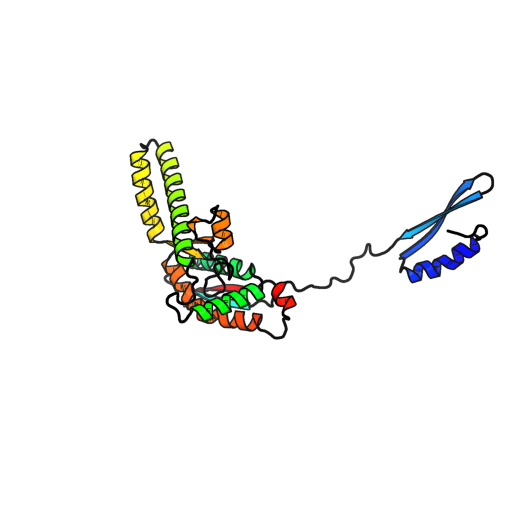 MET A 1 248 ? 3.675 2.032 -12.215 1.00 98.06 248 MET A O 1
ATOM 1995 N N . ASN A 1 249 ? 3.156 0.050 -13.142 1.00 97.75 249 ASN A N 1
ATOM 1996 C CA . ASN A 1 249 ? 1.997 0.519 -13.896 1.00 97.75 249 ASN A CA 1
ATOM 1997 C C . ASN A 1 249 ? 0.896 -0.549 -13.920 1.00 97.75 249 ASN A C 1
ATOM 1999 O O . ASN A 1 249 ? 0.790 -1.348 -14.845 1.00 97.75 249 ASN A O 1
ATOM 2003 N N . VAL A 1 250 ? 0.101 -0.600 -12.859 1.00 98.12 250 VAL A N 1
ATOM 2004 C CA . VAL A 1 250 ? -0.983 -1.566 -12.677 1.00 98.12 250 VAL A CA 1
ATOM 2005 C C . VAL A 1 250 ? -2.317 -0.834 -12.654 1.00 98.12 250 VAL A C 1
ATOM 2007 O O . VAL A 1 250 ? -2.460 0.177 -11.963 1.00 98.12 250 VAL A O 1
ATOM 2010 N N . SER A 1 251 ? -3.313 -1.371 -13.361 1.00 98.00 251 SER A N 1
ATOM 2011 C CA . SER A 1 251 ? -4.704 -0.929 -13.243 1.00 98.00 251 SER A CA 1
ATOM 2012 C C . SER A 1 251 ? -5.582 -2.041 -12.684 1.00 98.00 251 SER A C 1
ATOM 2014 O O . SER A 1 251 ? -5.709 -3.114 -13.273 1.00 98.00 251 SER A O 1
ATOM 2016 N N . ILE A 1 252 ? -6.224 -1.764 -11.553 1.00 97.44 252 ILE A N 1
ATOM 2017 C CA . ILE A 1 252 ? -7.145 -2.660 -10.867 1.00 97.44 252 ILE A CA 1
ATOM 2018 C C . ILE A 1 252 ? -8.577 -2.273 -11.231 1.00 97.44 252 ILE A C 1
ATOM 2020 O O . ILE A 1 252 ? -9.103 -1.227 -10.837 1.00 97.44 252 ILE A O 1
ATOM 2024 N N . LYS A 1 253 ? -9.249 -3.157 -11.964 1.00 96.25 253 LYS A N 1
ATOM 2025 C CA . LYS A 1 253 ? -10.683 -3.057 -12.239 1.00 96.25 253 LYS A CA 1
ATOM 2026 C C . LYS A 1 253 ? -11.461 -3.941 -11.277 1.00 96.25 253 LYS A C 1
ATOM 2028 O O . LYS A 1 253 ? -10.953 -4.929 -10.754 1.00 96.25 253 LYS A O 1
ATOM 2033 N N . VAL A 1 254 ? -12.712 -3.564 -11.039 1.00 95.19 254 VAL A N 1
ATOM 2034 C CA . VAL A 1 254 ? -13.646 -4.354 -10.237 1.00 95.19 254 VAL A CA 1
ATOM 2035 C C . VAL A 1 254 ? -14.905 -4.596 -11.041 1.00 95.19 254 VAL A C 1
ATOM 2037 O O . VAL A 1 254 ? -15.426 -3.661 -11.652 1.00 95.19 254 VAL A O 1
ATOM 2040 N N . GLN A 1 255 ? -15.407 -5.818 -10.981 1.00 93.44 255 GLN A N 1
ATOM 2041 C CA . GLN A 1 255 ? -16.704 -6.188 -11.531 1.00 93.44 255 GLN A CA 1
ATOM 2042 C C . GLN A 1 255 ? -17.497 -6.945 -10.476 1.00 93.44 255 GLN A C 1
ATOM 2044 O O . GLN A 1 255 ? -16.916 -7.550 -9.577 1.00 93.44 255 GLN A O 1
ATOM 2049 N N . GLN A 1 256 ? -18.821 -6.859 -10.527 1.00 89.44 256 GLN A N 1
ATOM 2050 C CA . GLN A 1 256 ? -19.653 -7.647 -9.630 1.00 89.44 256 GLN A CA 1
ATOM 2051 C C . GLN A 1 256 ? -19.615 -9.099 -10.112 1.00 89.44 256 GLN A C 1
ATOM 2053 O O . GLN A 1 256 ? -19.782 -9.344 -11.302 1.00 89.44 256 GLN A O 1
ATOM 2058 N N . ALA A 1 257 ? -19.355 -10.042 -9.208 1.00 83.12 257 ALA A N 1
ATOM 2059 C CA . ALA A 1 257 ? -19.539 -11.451 -9.523 1.00 83.12 257 ALA A CA 1
ATOM 2060 C C . ALA A 1 257 ? -21.029 -11.699 -9.786 1.00 83.12 257 ALA A C 1
ATOM 2062 O O . ALA A 1 257 ? -21.859 -11.220 -9.002 1.00 83.12 257 ALA A O 1
ATOM 2063 N N . ASN A 1 258 ? -21.319 -12.416 -10.871 1.00 65.00 258 ASN A N 1
ATOM 2064 C CA . ASN A 1 258 ? -22.653 -12.935 -11.164 1.00 65.00 258 ASN A CA 1
ATOM 2065 C C . ASN A 1 258 ? -23.094 -13.934 -10.088 1.00 65.00 258 ASN A C 1
ATOM 2067 O O . ASN A 1 258 ? -22.215 -14.659 -9.561 1.00 65.00 258 ASN A O 1
#

Radius of gyration: 31.97 Å; chains: 1; bounding box: 68×82×78 Å

Sequence (258 aa):
MKEPNTTIRQIKRSLPQIKSRFNLKKIDLINNGRGKDKENYYIKAEINPVDRTEVIPIMTKMQEVKVVFDVPSKFKITEYRGQLRQHERGINALKMNEWAAKRARYEELRPTSTKGRTPESKADQDLFREIIKNRIIEQIVKNSIKAGKSLEEARKGAEASAEKWMKKRVALHGPDQIAGGGRAINDTTPAKDIGSFSELRTKTGLTGMGNNRINFSIGPKWKKHVEAIDNEVNSSKYTSEMKKEFNMNVSIKVQQAN